Protein AF-A0A917VCT4-F1 (afdb_monomer)

Secondary structure (DSSP, 8-state):
------EEEE-TTT--EEEEEETTEEHHHHHHHHHHT-GGGSPP---------TTS----HHHHHHHHHHHHHHHHHTT--HHHHHHHTT--HHHHHHHHHHHHHTTPPPGGG-----HHHHHHHHHHHHHHHHH-TT--EEHHHHHHHH-TT-HHHHHHHHHHHHHTTSEEEEEEEEPTTSTT-EEEEEEE-TTHHHHHHHHHHHH--

Nearest PDB structures (foldseek):
  7z1l-assembly1_O  TM=7.982E-01  e=2.620E-01  Saccharomyces cerevisiae W303
  3u1d-assembly1_B  TM=4.917E-01  e=1.221E-01  Halomicrobium mukohataei DSM 12286
  8yn0-assembly2_D  TM=5.022E-01  e=3.315E-01  Arabidopsis thaliana
  6wge-assembly1_C  TM=4.113E-01  e=8.579E-02  Homo sapiens
  3iuo-assembly1_B  TM=4.632E-01  e=7.116E-01  Porphyromonas gingivalis

Radius of gyration: 26.0 Å; Cα contacts (8 Å, |Δi|>4): 207; chains: 1; bounding box: 56×52×56 Å

Sequence (209 aa):
MASQKRQIGICASCNVEGELVGRNLHQNCYLRHYRRGTLDQFPKVRQPARQQSSDRPLVSRQETTSLRREEFARLRKGGVAVEEAGTRIGVSSTTAWRYEAALIETGWCPPARRVCNSPEEIDRIRVALLAHLDRYPALSFSVWDLTRVIDPLHGRTVKNLLGRLASAGLVEVVDGRRDPQSPGVRARRYRSVAGARQDHAQSELAVAS

Organism: NCBI:txid321316

Structure (mmCIF, N/CA/C/O backbone):
data_AF-A0A917VCT4-F1
#
_entry.id   AF-A0A917VCT4-F1
#
loop_
_atom_site.group_PDB
_atom_site.id
_atom_site.type_symbol
_ato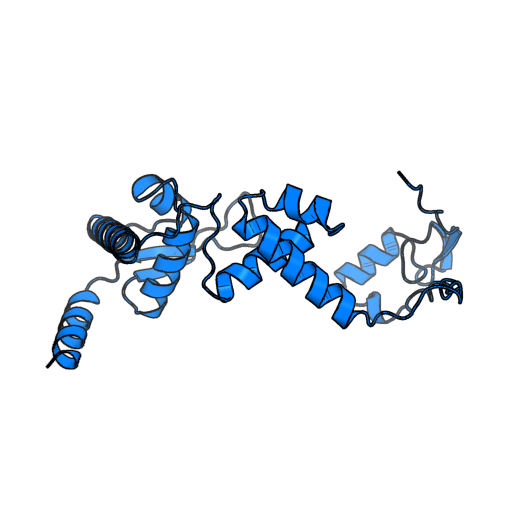m_site.label_atom_id
_atom_site.label_alt_id
_atom_site.label_comp_id
_atom_site.label_asym_id
_atom_site.label_entity_id
_atom_site.label_seq_id
_atom_site.pdbx_PDB_ins_code
_atom_site.Cartn_x
_atom_site.Cartn_y
_atom_site.Cartn_z
_atom_site.occupancy
_atom_site.B_iso_or_equiv
_atom_site.auth_seq_id
_atom_site.auth_comp_id
_atom_site.auth_asym_id
_atom_site.auth_atom_id
_atom_site.pdbx_PDB_model_num
ATOM 1 N N . MET A 1 1 ? 11.418 -8.996 -27.559 1.00 37.09 1 MET A N 1
ATOM 2 C CA . MET A 1 1 ? 11.922 -9.581 -26.297 1.00 37.09 1 MET A CA 1
ATOM 3 C C . MET A 1 1 ? 13.401 -9.887 -26.472 1.00 37.09 1 MET A C 1
ATOM 5 O O . MET A 1 1 ? 13.733 -10.691 -27.329 1.00 37.09 1 MET A O 1
ATOM 9 N N . ALA A 1 2 ? 14.295 -9.194 -25.761 1.00 37.56 2 ALA A N 1
ATOM 10 C CA . ALA A 1 2 ? 15.730 -9.453 -25.872 1.00 37.56 2 ALA A CA 1
ATOM 11 C C . ALA A 1 2 ? 16.054 -10.794 -25.195 1.00 37.56 2 ALA A C 1
ATOM 13 O O . ALA A 1 2 ? 15.932 -10.913 -23.977 1.00 37.56 2 ALA A O 1
ATOM 14 N N . SER A 1 3 ? 16.424 -11.799 -25.991 1.00 40.28 3 SER A N 1
ATOM 15 C CA . SER A 1 3 ? 16.908 -13.088 -25.497 1.00 40.28 3 SER A CA 1
ATOM 16 C C . SER A 1 3 ? 18.206 -12.842 -24.722 1.00 40.28 3 SER A C 1
ATOM 18 O O . SER A 1 3 ? 19.226 -12.478 -25.312 1.00 40.28 3 SER A O 1
ATOM 20 N N . GLN A 1 4 ? 18.160 -12.924 -23.387 1.00 57.06 4 GLN A N 1
ATOM 21 C CA . GLN A 1 4 ? 19.363 -12.843 -22.559 1.00 57.06 4 GLN A CA 1
ATOM 22 C C . GLN A 1 4 ? 20.283 -13.992 -22.978 1.00 57.06 4 GLN A C 1
ATOM 24 O O . GLN A 1 4 ? 19.912 -15.156 -22.845 1.00 57.06 4 GLN A O 1
ATOM 29 N N . LYS A 1 5 ? 21.461 -13.665 -23.528 1.00 62.16 5 LYS A N 1
ATOM 30 C CA . LYS A 1 5 ? 22.489 -14.658 -23.858 1.00 62.16 5 LYS A CA 1
ATOM 31 C C . LYS A 1 5 ? 22.774 -15.486 -22.605 1.00 62.16 5 LYS A C 1
ATOM 33 O O . LYS A 1 5 ? 23.279 -14.958 -21.616 1.00 62.16 5 LYS A O 1
ATOM 38 N N . ARG A 1 6 ? 22.415 -16.766 -22.662 1.00 73.88 6 ARG A N 1
ATOM 39 C CA . ARG A 1 6 ? 22.674 -17.750 -21.613 1.00 73.88 6 ARG A CA 1
ATOM 40 C C . ARG A 1 6 ? 24.181 -17.989 -21.557 1.00 73.88 6 ARG A C 1
ATOM 42 O O . ARG A 1 6 ? 24.785 -18.318 -22.576 1.00 73.88 6 ARG A O 1
ATOM 49 N N . GLN A 1 7 ? 24.798 -17.753 -20.403 1.00 80.50 7 GLN A N 1
ATOM 50 C CA . GLN A 1 7 ? 26.236 -17.944 -20.222 1.00 80.50 7 GLN A CA 1
ATOM 51 C C . GLN A 1 7 ? 26.492 -19.405 -19.837 1.00 80.50 7 GLN A C 1
ATOM 53 O O . GLN A 1 7 ? 26.064 -19.839 -18.769 1.00 80.50 7 GLN A O 1
ATOM 58 N N . ILE A 1 8 ? 27.172 -20.160 -20.702 1.00 89.44 8 ILE A N 1
ATOM 59 C CA . ILE A 1 8 ? 27.644 -21.514 -20.383 1.00 89.44 8 ILE A CA 1
ATOM 60 C C . ILE A 1 8 ? 28.965 -21.387 -19.622 1.00 89.44 8 ILE A C 1
ATOM 62 O O . ILE A 1 8 ? 29.841 -20.615 -20.015 1.00 89.44 8 ILE A O 1
ATOM 66 N N . GLY A 1 9 ? 29.094 -22.107 -18.512 1.00 89.62 9 GLY A N 1
ATOM 67 C CA . GLY A 1 9 ? 30.330 -22.172 -17.745 1.00 89.62 9 GLY A CA 1
ATOM 68 C C . GLY A 1 9 ? 30.260 -23.166 -16.591 1.00 89.62 9 GLY A C 1
ATOM 69 O O . GLY A 1 9 ? 29.264 -23.865 -16.394 1.00 89.62 9 GLY A O 1
ATOM 70 N N . ILE A 1 10 ? 31.342 -23.226 -15.821 1.00 93.75 10 ILE A N 1
ATOM 71 C CA . ILE A 1 10 ? 31.480 -24.154 -14.699 1.00 93.75 10 ILE A CA 1
ATOM 72 C C . ILE A 1 10 ? 30.813 -23.558 -13.456 1.00 93.75 10 ILE A C 1
ATOM 74 O O . ILE A 1 10 ? 31.080 -22.419 -13.067 1.00 93.75 10 ILE A O 1
ATOM 78 N N . CYS A 1 11 ? 29.929 -24.331 -12.828 1.00 94.38 11 CYS A N 1
ATOM 79 C CA . CYS A 1 11 ? 29.255 -23.932 -11.600 1.00 94.38 11 CYS A CA 1
ATOM 80 C C . CYS A 1 11 ? 30.237 -23.893 -10.420 1.00 94.38 11 CYS A C 1
ATOM 82 O O . CYS A 1 11 ? 30.817 -24.913 -10.062 1.00 94.38 11 CYS A O 1
ATOM 84 N N . ALA A 1 12 ? 30.337 -22.757 -9.733 1.00 94.06 12 ALA A N 1
ATOM 85 C CA . ALA A 1 12 ? 31.236 -22.563 -8.593 1.00 94.06 12 ALA A CA 1
ATOM 86 C C . ALA A 1 12 ? 30.904 -23.426 -7.354 1.00 94.06 12 ALA A C 1
ATOM 88 O O . ALA A 1 12 ? 31.699 -23.487 -6.425 1.00 94.06 12 ALA A O 1
ATOM 89 N N . SER A 1 13 ? 29.727 -24.063 -7.313 1.00 95.56 13 SER A N 1
ATOM 90 C CA . SER A 1 13 ? 29.303 -24.935 -6.205 1.00 95.56 13 SER A CA 1
ATOM 91 C C . SER A 1 13 ? 29.546 -26.418 -6.499 1.00 95.56 13 SER A C 1
ATOM 93 O O . SER A 1 13 ? 30.122 -27.117 -5.674 1.00 95.56 13 SER A O 1
ATOM 95 N N . CYS A 1 14 ? 29.112 -26.909 -7.666 1.00 95.62 14 CYS A N 1
ATOM 96 C CA . CYS A 1 14 ? 29.186 -28.335 -8.010 1.00 95.62 14 CYS A CA 1
ATOM 97 C C . CYS A 1 14 ? 30.273 -28.687 -9.033 1.00 95.62 14 CYS A C 1
ATOM 99 O O . CYS A 1 14 ? 30.446 -29.862 -9.334 1.00 95.62 14 CYS A O 1
ATOM 101 N N . ASN A 1 15 ? 30.981 -27.693 -9.573 1.00 95.50 15 ASN A N 1
ATOM 102 C CA . ASN A 1 15 ? 32.042 -27.843 -10.570 1.00 95.50 15 ASN A CA 1
ATOM 103 C C . ASN A 1 15 ? 31.622 -28.550 -11.877 1.00 95.50 15 ASN A C 1
ATOM 105 O O . ASN A 1 15 ? 32.463 -29.070 -12.603 1.00 95.50 15 ASN A O 1
ATOM 109 N N . VAL A 1 16 ? 30.322 -28.559 -12.186 1.00 95.75 16 VAL A N 1
ATOM 110 C CA . VAL A 1 16 ? 29.761 -29.107 -13.433 1.00 95.75 16 VAL A CA 1
ATOM 111 C C . VAL A 1 16 ? 29.601 -27.985 -14.462 1.00 95.75 16 VAL A C 1
ATOM 113 O O . VAL A 1 16 ? 29.246 -26.859 -14.101 1.00 95.75 16 VAL A O 1
ATOM 116 N N . GLU A 1 17 ? 29.843 -28.280 -15.738 1.00 95.00 17 GLU A N 1
ATOM 117 C CA . GLU A 1 17 ? 29.606 -27.361 -16.858 1.00 95.00 17 GLU A CA 1
ATOM 118 C C . GLU A 1 17 ? 28.106 -27.248 -17.191 1.00 95.00 17 GLU A C 1
ATOM 120 O O . GLU A 1 17 ? 27.371 -28.233 -17.160 1.00 95.00 17 GLU A O 1
ATOM 125 N N . GLY A 1 18 ? 27.621 -26.038 -17.483 1.00 92.19 18 GLY A N 1
ATOM 126 C CA . GLY A 1 18 ? 26.226 -25.814 -17.875 1.00 92.19 18 GLY A CA 1
ATOM 127 C C . GLY A 1 18 ? 25.794 -24.349 -17.814 1.00 92.19 18 GLY A C 1
ATOM 128 O O . GLY A 1 18 ? 26.619 -23.443 -17.720 1.00 92.19 18 GLY A O 1
ATOM 129 N N . GLU A 1 19 ? 24.485 -24.106 -17.860 1.00 92.44 19 GLU A N 1
ATOM 130 C CA . GLU A 1 19 ? 23.911 -22.758 -17.927 1.00 92.44 19 GLU A CA 1
ATOM 131 C C . GLU A 1 19 ? 23.914 -22.027 -16.573 1.00 92.44 19 GLU A C 1
ATOM 133 O O . GLU A 1 19 ? 23.259 -22.439 -15.609 1.00 92.44 19 GLU A O 1
ATOM 138 N N . LEU A 1 20 ? 24.624 -20.898 -16.509 1.00 89.31 20 LEU A N 1
ATOM 139 C CA . LEU A 1 20 ? 24.771 -20.073 -15.311 1.00 89.31 20 LEU A CA 1
ATOM 140 C C . LEU A 1 20 ? 23.714 -18.960 -15.272 1.00 89.31 20 LEU A C 1
ATOM 142 O O . LEU A 1 20 ? 23.532 -18.223 -16.239 1.00 89.31 20 LEU A O 1
ATOM 146 N N . VAL A 1 21 ? 23.059 -18.790 -14.118 1.00 86.88 21 VAL A N 1
ATOM 147 C CA . VAL A 1 21 ? 22.006 -17.768 -13.916 1.00 86.88 21 VAL A CA 1
ATOM 148 C C . VAL A 1 21 ? 22.462 -16.589 -13.050 1.00 86.88 21 VAL A C 1
ATOM 150 O O . VAL A 1 21 ? 21.936 -15.484 -13.164 1.00 86.88 21 VAL A O 1
ATOM 153 N N . GLY A 1 22 ? 23.452 -16.793 -12.177 1.00 85.81 22 GLY A N 1
ATOM 154 C CA . GLY A 1 22 ? 23.981 -15.743 -11.307 1.00 85.81 22 GLY A CA 1
ATOM 155 C C . GLY A 1 22 ? 25.048 -16.254 -10.343 1.00 85.81 22 GLY A C 1
ATOM 156 O O . GLY A 1 22 ? 25.011 -17.408 -9.930 1.00 85.81 22 GLY A O 1
ATOM 157 N N . ARG A 1 23 ? 26.007 -15.386 -9.987 1.00 89.31 23 ARG A N 1
ATOM 158 C CA . ARG A 1 23 ? 27.173 -15.708 -9.128 1.00 89.31 23 ARG A CA 1
ATOM 159 C C . ARG A 1 23 ? 27.952 -16.961 -9.576 1.00 89.31 23 ARG A C 1
ATOM 161 O O . ARG A 1 23 ? 28.467 -17.693 -8.742 1.00 89.31 23 ARG A O 1
ATOM 168 N N . ASN A 1 24 ? 28.006 -17.214 -10.888 1.00 91.44 24 ASN A N 1
ATOM 169 C CA . ASN A 1 24 ? 28.575 -18.429 -11.485 1.00 91.44 24 ASN A CA 1
ATOM 170 C C . ASN A 1 24 ? 27.965 -19.735 -10.942 1.00 91.44 24 ASN A C 1
ATOM 172 O O . ASN A 1 24 ? 28.668 -20.723 -10.761 1.00 91.44 24 ASN A O 1
ATOM 176 N N . LEU A 1 25 ? 26.656 -19.757 -10.685 1.00 93.31 25 LEU A N 1
ATOM 177 C CA . LEU A 1 25 ? 25.925 -20.957 -10.281 1.00 93.31 25 LEU A CA 1
ATOM 178 C C . LEU A 1 25 ? 24.881 -21.342 -11.331 1.00 93.31 25 LEU A C 1
ATOM 180 O O . LEU A 1 25 ? 24.206 -20.475 -11.897 1.00 93.31 25 LEU A O 1
ATOM 184 N N . HIS A 1 26 ? 24.688 -22.649 -11.523 1.00 95.12 26 HIS A N 1
ATOM 185 C CA . HIS A 1 26 ? 23.495 -23.166 -12.198 1.00 95.12 26 HIS A CA 1
ATOM 186 C C . HIS A 1 26 ? 22.249 -22.916 -11.352 1.00 95.12 26 HIS A C 1
ATOM 188 O O . HIS A 1 26 ? 22.329 -22.809 -10.124 1.00 95.12 26 HIS A O 1
ATOM 194 N N . GLN A 1 27 ? 21.084 -22.901 -11.998 1.00 92.44 27 GLN A N 1
ATOM 195 C CA . GLN A 1 27 ? 19.799 -22.609 -11.357 1.00 92.44 27 GLN A CA 1
ATOM 196 C C . GLN A 1 27 ? 19.551 -23.439 -10.086 1.00 92.44 27 GLN A C 1
ATOM 198 O O . GLN A 1 27 ? 19.172 -22.888 -9.051 1.00 92.44 27 GLN A O 1
ATOM 203 N N . ASN A 1 28 ? 19.841 -24.743 -10.122 1.00 95.31 28 ASN A N 1
ATOM 204 C CA . ASN A 1 28 ? 19.642 -25.636 -8.977 1.00 95.31 28 ASN A CA 1
ATOM 205 C C . ASN A 1 28 ? 20.556 -25.294 -7.788 1.00 95.31 28 ASN A C 1
ATOM 207 O O . ASN A 1 28 ? 20.100 -25.259 -6.642 1.00 95.31 28 ASN A O 1
ATOM 211 N N . CYS A 1 29 ? 21.833 -24.999 -8.047 1.00 95.50 29 CYS A N 1
ATOM 212 C CA . CYS A 1 29 ? 22.786 -24.616 -7.002 1.00 95.50 29 CYS A CA 1
ATOM 213 C C . CYS A 1 29 ? 22.454 -23.231 -6.438 1.00 95.50 29 CYS A C 1
ATOM 215 O O . CYS A 1 29 ? 22.452 -23.039 -5.222 1.00 95.50 29 CYS A O 1
ATOM 217 N N . TYR A 1 30 ? 22.084 -22.292 -7.312 1.00 94.50 30 TYR A N 1
ATOM 218 C CA . TYR A 1 30 ? 21.648 -20.957 -6.921 1.00 94.50 30 TYR A CA 1
ATOM 219 C C . TYR A 1 30 ? 20.454 -21.016 -5.960 1.00 94.50 30 TYR A C 1
ATOM 221 O O . TYR A 1 30 ? 20.510 -20.443 -4.874 1.00 94.50 30 TYR A O 1
ATOM 229 N N . LEU A 1 31 ? 19.396 -21.758 -6.309 1.00 94.44 31 LEU A N 1
ATOM 230 C CA . LEU A 1 31 ? 18.200 -21.883 -5.469 1.00 94.44 31 LEU A CA 1
ATOM 231 C C . LEU A 1 31 ? 18.489 -22.576 -4.132 1.00 94.44 31 LEU A C 1
ATOM 233 O O . LEU A 1 31 ? 17.936 -22.176 -3.107 1.00 94.44 31 LEU A O 1
ATOM 237 N N . ARG A 1 32 ? 19.370 -23.584 -4.115 1.00 95.94 32 ARG A N 1
ATOM 238 C CA . ARG A 1 32 ? 19.791 -24.258 -2.878 1.00 95.94 32 ARG A CA 1
ATOM 239 C C . ARG A 1 32 ? 20.458 -23.279 -1.910 1.00 95.94 32 ARG A C 1
ATOM 241 O O . ARG A 1 32 ? 20.068 -23.226 -0.745 1.00 95.94 32 ARG A O 1
ATOM 248 N N . HIS A 1 33 ? 21.425 -22.497 -2.385 1.00 95.31 33 HIS A N 1
ATOM 249 C CA . HIS A 1 33 ? 22.133 -21.519 -1.555 1.00 95.31 33 HIS A CA 1
ATOM 250 C C . HIS A 1 33 ? 21.270 -20.299 -1.212 1.00 95.31 33 HIS A C 1
ATOM 252 O O . HIS A 1 33 ? 21.397 -19.769 -0.113 1.00 95.31 33 HIS A O 1
ATOM 258 N N . TYR A 1 34 ? 20.334 -19.903 -2.083 1.00 92.69 34 TYR A N 1
ATOM 259 C CA . TYR A 1 34 ? 19.335 -18.872 -1.779 1.00 92.69 34 TYR A CA 1
ATOM 260 C C . TYR A 1 34 ? 18.474 -19.272 -0.576 1.00 92.69 34 TYR A C 1
ATOM 262 O O . TYR A 1 34 ? 18.371 -18.518 0.385 1.00 92.69 34 TYR A O 1
ATOM 270 N N . ARG A 1 35 ? 17.917 -20.493 -0.589 1.00 94.38 35 ARG A N 1
ATOM 271 C CA . ARG A 1 35 ? 17.086 -21.015 0.512 1.00 94.38 35 ARG A CA 1
ATOM 272 C C . ARG A 1 35 ? 17.858 -21.166 1.824 1.00 94.38 35 ARG A C 1
ATOM 274 O O . ARG A 1 35 ? 17.263 -21.034 2.884 1.00 94.38 35 ARG A O 1
ATOM 281 N N . ARG A 1 36 ? 19.162 -21.452 1.750 1.00 93.44 36 ARG A N 1
ATOM 282 C CA . ARG A 1 36 ? 20.052 -21.570 2.918 1.00 93.44 36 ARG A CA 1
ATOM 283 C C . ARG A 1 36 ? 20.640 -20.234 3.381 1.00 93.44 36 ARG A C 1
ATOM 285 O O . ARG A 1 36 ? 21.314 -20.212 4.400 1.00 93.44 36 ARG A O 1
ATOM 292 N N . GLY A 1 37 ? 20.421 -19.145 2.642 1.00 92.25 37 GLY A N 1
ATOM 293 C CA . GLY A 1 37 ? 20.981 -17.833 2.966 1.00 92.25 37 GLY A CA 1
ATOM 294 C C . GLY A 1 37 ? 22.496 -17.711 2.766 1.00 92.25 37 GLY A C 1
ATOM 295 O O . GLY A 1 37 ? 23.082 -16.780 3.294 1.00 92.25 37 GLY A O 1
ATOM 296 N N . THR A 1 38 ? 23.134 -18.601 1.997 1.00 95.75 38 THR A N 1
ATOM 297 C CA . THR A 1 38 ? 24.605 -18.654 1.831 1.00 95.75 38 THR A CA 1
ATOM 298 C C . THR A 1 38 ? 25.067 -18.211 0.433 1.00 95.75 38 THR A C 1
ATOM 300 O O . THR A 1 38 ? 26.043 -18.730 -0.109 1.00 95.75 38 THR A O 1
ATOM 303 N N . LEU A 1 39 ? 24.307 -17.343 -0.245 1.00 92.75 39 LEU A N 1
ATOM 304 C CA . LEU A 1 39 ? 24.665 -16.861 -1.593 1.00 92.75 39 LEU A CA 1
ATOM 305 C C . LEU A 1 39 ? 25.825 -15.861 -1.589 1.00 92.75 39 LEU A C 1
ATOM 307 O O . LEU A 1 39 ? 26.431 -15.607 -2.628 1.00 92.75 39 LEU A O 1
ATOM 311 N N . ASP A 1 40 ? 26.078 -15.239 -0.449 1.00 91.06 40 ASP A N 1
ATOM 312 C CA . ASP A 1 40 ? 27.162 -14.300 -0.194 1.00 91.06 40 ASP A CA 1
ATOM 313 C C . ASP A 1 40 ? 28.554 -14.928 -0.344 1.00 91.06 40 ASP A C 1
ATOM 315 O O . ASP A 1 40 ? 29.458 -14.236 -0.805 1.00 91.06 40 ASP A O 1
ATOM 319 N N . GLN A 1 41 ? 28.684 -16.234 -0.090 1.00 92.88 41 GLN A N 1
ATOM 320 C CA . GLN A 1 41 ? 29.916 -17.015 -0.276 1.00 92.88 41 GLN A CA 1
ATOM 321 C C . GLN A 1 41 ? 30.406 -17.066 -1.733 1.00 92.88 41 GLN A C 1
ATOM 323 O O . GLN A 1 41 ? 31.578 -17.333 -1.985 1.00 92.88 41 GLN A O 1
ATOM 328 N N . PHE A 1 42 ? 29.528 -16.796 -2.704 1.00 91.62 42 PHE A N 1
ATOM 329 C CA . PHE A 1 42 ? 29.874 -16.808 -4.125 1.00 91.62 42 PHE A CA 1
ATOM 330 C C . PHE A 1 42 ? 30.026 -15.376 -4.643 1.00 91.62 42 PHE A C 1
ATOM 332 O O . PHE A 1 42 ? 29.102 -14.571 -4.475 1.00 91.62 42 PHE A O 1
ATOM 339 N N . PRO A 1 43 ? 31.134 -15.012 -5.309 1.00 83.19 43 PRO A N 1
ATOM 340 C CA . PRO A 1 43 ? 31.336 -13.652 -5.792 1.00 83.19 43 PRO A CA 1
ATOM 341 C C . PRO A 1 43 ? 30.259 -13.259 -6.811 1.00 83.19 43 PRO A C 1
ATOM 343 O O . PRO A 1 43 ? 29.796 -14.060 -7.626 1.00 83.19 43 PRO A O 1
ATOM 346 N N . LYS A 1 44 ? 29.840 -11.989 -6.782 1.00 82.75 44 LYS A N 1
ATOM 347 C CA . LYS A 1 44 ? 28.955 -11.453 -7.824 1.00 82.75 44 LYS A CA 1
ATOM 348 C C . LYS A 1 44 ? 29.707 -11.484 -9.152 1.00 82.75 44 LYS A C 1
ATOM 350 O O . LYS A 1 44 ? 30.840 -11.011 -9.218 1.00 82.75 44 LYS A O 1
ATOM 355 N N . VAL A 1 45 ? 29.064 -12.002 -10.202 1.00 75.25 45 VAL A N 1
ATOM 356 C CA . VAL A 1 45 ? 29.600 -11.909 -11.566 1.00 75.25 45 VAL A CA 1
ATOM 357 C C . VAL A 1 45 ? 29.817 -10.429 -11.842 1.00 75.25 45 VAL A C 1
ATOM 359 O O . VAL A 1 45 ? 28.857 -9.653 -11.833 1.00 75.25 45 VAL A O 1
ATOM 362 N N . ARG A 1 46 ? 31.080 -10.026 -12.015 1.00 61.53 46 ARG A N 1
ATOM 363 C CA . ARG A 1 46 ? 31.400 -8.692 -12.510 1.00 61.53 46 ARG A CA 1
ATOM 364 C C . ARG A 1 46 ? 30.783 -8.624 -13.895 1.00 61.53 46 ARG A C 1
ATOM 366 O O . ARG A 1 46 ? 31.297 -9.231 -14.829 1.00 61.53 46 ARG A O 1
ATOM 373 N N . GLN A 1 47 ? 29.643 -7.947 -14.013 1.00 57.12 47 GLN A N 1
ATOM 374 C CA . GLN A 1 47 ? 29.170 -7.565 -15.332 1.00 57.12 47 GLN A CA 1
ATOM 375 C C . GLN A 1 47 ? 30.320 -6.777 -15.961 1.00 57.12 47 GLN A C 1
ATOM 377 O O . GLN A 1 47 ? 30.865 -5.906 -15.269 1.00 57.12 47 GLN A O 1
ATOM 382 N N . PRO A 1 48 ? 30.742 -7.098 -17.199 1.00 51.56 48 PRO A N 1
ATOM 383 C CA . PRO A 1 48 ? 31.720 -6.268 -17.880 1.00 51.56 48 PRO A CA 1
ATOM 384 C C . PRO A 1 48 ? 31.205 -4.841 -17.769 1.00 51.56 48 PRO A C 1
ATOM 386 O O . PRO A 1 48 ? 30.017 -4.600 -18.019 1.00 51.56 48 PRO A O 1
ATOM 389 N N . ALA A 1 49 ? 32.059 -3.943 -17.267 1.00 47.84 49 ALA A N 1
ATOM 390 C CA . ALA A 1 49 ? 31.738 -2.533 -17.174 1.00 47.84 49 ALA A CA 1
ATOM 391 C C . ALA A 1 49 ? 31.168 -2.160 -18.536 1.00 47.84 49 ALA A C 1
ATOM 393 O O . ALA A 1 49 ? 31.873 -2.274 -19.538 1.00 47.84 49 ALA A O 1
ATOM 394 N N . ARG A 1 50 ? 29.858 -1.868 -18.592 1.00 49.47 50 ARG A N 1
ATOM 395 C CA . ARG A 1 50 ? 29.220 -1.400 -19.820 1.00 49.47 50 ARG A CA 1
ATOM 396 C C . ARG A 1 50 ? 30.145 -0.313 -20.324 1.00 49.47 50 ARG A C 1
ATOM 398 O O . ARG A 1 50 ? 30.318 0.653 -19.585 1.00 49.47 50 ARG A O 1
ATOM 405 N N . GLN A 1 51 ? 30.767 -0.521 -21.486 1.00 48.12 51 GLN A N 1
ATOM 406 C CA . GLN A 1 51 ? 31.536 0.504 -22.172 1.00 48.12 51 GLN A CA 1
ATOM 407 C C . GLN A 1 51 ? 30.642 1.739 -22.180 1.00 48.12 51 GLN A C 1
ATOM 409 O O . GLN A 1 51 ? 29.608 1.778 -22.849 1.00 48.12 51 GLN A O 1
ATOM 414 N N . GLN A 1 52 ? 30.953 2.666 -21.279 1.00 44.94 52 GLN A N 1
ATOM 415 C CA . GLN A 1 52 ? 30.280 3.938 -21.188 1.00 44.94 52 GLN A CA 1
ATOM 416 C C . GLN A 1 52 ? 30.770 4.661 -22.427 1.00 44.94 52 GLN A C 1
ATOM 418 O O . GLN A 1 52 ? 31.917 5.089 -22.479 1.00 44.94 52 GLN A O 1
ATOM 423 N N . SER A 1 53 ? 29.930 4.687 -23.458 1.00 44.25 53 SER A N 1
ATOM 424 C CA . SER A 1 53 ? 30.088 5.594 -24.585 1.00 44.25 53 SER A CA 1
ATOM 425 C C . SER A 1 53 ? 30.331 6.988 -24.004 1.00 44.25 53 SER A C 1
ATOM 427 O O . SER A 1 53 ? 29.440 7.540 -23.350 1.00 44.25 53 SER A O 1
ATOM 429 N N . SER A 1 54 ? 31.541 7.502 -24.187 1.00 47.22 54 SER A N 1
ATOM 430 C CA . SER A 1 54 ? 32.084 8.722 -23.584 1.00 47.22 54 SER A CA 1
ATOM 431 C C . SER A 1 54 ? 31.416 10.021 -24.052 1.00 47.22 54 SER A C 1
ATOM 433 O O . SER A 1 54 ? 31.795 11.084 -23.584 1.00 47.22 54 SER A O 1
ATOM 435 N N . ASP A 1 55 ? 30.380 9.942 -24.891 1.00 48.97 55 ASP A N 1
ATOM 436 C CA . ASP A 1 55 ? 29.712 11.108 -25.487 1.00 48.97 55 ASP A CA 1
ATOM 437 C C . ASP A 1 55 ? 28.326 11.417 -24.902 1.00 48.97 55 ASP A C 1
ATOM 439 O O . ASP A 1 55 ? 27.578 12.226 -25.452 1.00 48.97 55 ASP A O 1
ATOM 443 N N . ARG A 1 56 ? 27.927 10.785 -23.789 1.00 48.16 56 ARG A N 1
ATOM 444 C CA . ARG A 1 56 ? 26.682 11.175 -23.109 1.00 48.16 56 ARG A CA 1
ATOM 445 C C . ARG A 1 56 ? 26.968 12.248 -22.060 1.00 48.16 56 ARG A C 1
ATOM 447 O O . ARG A 1 56 ? 27.712 11.951 -21.126 1.00 48.16 56 ARG A O 1
ATOM 454 N N . PRO A 1 57 ? 26.354 13.445 -22.153 1.00 50.50 57 PRO A N 1
ATOM 455 C CA . PRO A 1 57 ? 26.515 14.467 -21.129 1.00 50.50 57 PRO A CA 1
ATOM 456 C C . PRO A 1 57 ? 26.131 13.875 -19.771 1.00 50.50 57 PRO A C 1
ATOM 458 O O . PRO A 1 57 ? 25.047 13.300 -19.618 1.00 50.50 57 PRO A O 1
ATOM 461 N N . LEU A 1 58 ? 27.047 13.979 -18.802 1.00 48.75 58 LEU A N 1
ATOM 462 C CA . LEU A 1 58 ? 26.821 13.625 -17.403 1.00 48.75 58 LEU A CA 1
ATOM 463 C C . LEU A 1 58 ? 25.835 14.627 -16.789 1.00 48.75 58 LEU A C 1
ATOM 465 O O . LEU A 1 58 ? 26.198 15.443 -15.951 1.00 48.75 58 LEU A O 1
ATOM 469 N N . VAL A 1 59 ? 24.568 14.565 -17.191 1.00 54.38 59 VAL A N 1
ATOM 470 C CA . VAL A 1 59 ? 23.504 15.119 -16.357 1.00 54.38 59 VAL A CA 1
ATOM 471 C C . VAL A 1 59 ? 23.469 14.249 -15.110 1.00 54.38 59 VAL A C 1
ATOM 473 O O . VAL A 1 59 ? 23.382 13.016 -15.205 1.00 54.38 59 VAL A O 1
ATOM 476 N N . SER A 1 60 ? 23.591 14.872 -13.941 1.00 56.81 60 SER A N 1
ATOM 477 C CA . SER A 1 60 ? 23.615 14.150 -12.679 1.00 56.81 60 SER A CA 1
ATOM 478 C C . SER A 1 60 ? 22.386 13.240 -12.593 1.00 56.81 60 SER A C 1
ATOM 480 O O . SER A 1 60 ? 21.252 13.611 -12.916 1.00 56.81 60 SER A O 1
ATOM 482 N N . ARG A 1 61 ? 22.593 11.995 -12.153 1.00 58.00 61 ARG A N 1
ATOM 483 C CA . ARG A 1 61 ? 21.500 11.033 -11.933 1.00 58.00 61 ARG A CA 1
ATOM 484 C C . ARG A 1 61 ? 20.419 11.596 -10.999 1.00 58.00 61 ARG A C 1
ATOM 486 O O . ARG A 1 61 ? 19.271 11.162 -11.067 1.00 58.00 61 ARG A O 1
ATOM 493 N N . GLN A 1 62 ? 20.781 12.537 -10.125 1.00 61.41 62 GLN A N 1
ATOM 494 C CA . GLN A 1 62 ? 19.847 13.223 -9.235 1.00 61.41 62 GLN A CA 1
ATOM 495 C C . GLN A 1 62 ? 19.026 14.282 -9.978 1.00 61.41 62 GLN A C 1
ATOM 497 O O . GLN A 1 62 ? 17.808 14.283 -9.824 1.00 61.41 62 GLN A O 1
ATOM 502 N N . GLU A 1 63 ? 19.642 15.080 -10.853 1.00 61.19 63 GLU A N 1
ATOM 503 C CA . GLU A 1 63 ? 18.958 16.106 -11.665 1.00 61.19 63 GLU A CA 1
ATOM 504 C C . GLU A 1 63 ? 17.948 15.490 -12.638 1.00 61.19 63 GLU A C 1
ATOM 506 O O . GLU A 1 63 ? 16.809 15.932 -12.760 1.00 61.19 63 GLU A O 1
ATOM 511 N N . THR A 1 64 ? 18.311 14.378 -13.281 1.00 71.62 64 THR A N 1
ATOM 512 C CA . THR A 1 64 ? 17.363 13.633 -14.128 1.00 71.62 64 THR A CA 1
ATOM 513 C C . THR A 1 64 ? 16.206 13.028 -13.332 1.00 71.62 64 THR A C 1
ATOM 515 O O . THR A 1 64 ? 15.130 12.795 -13.885 1.00 71.62 64 THR A O 1
ATOM 518 N N . THR A 1 65 ? 16.394 12.762 -12.037 1.00 76.31 65 THR A N 1
ATOM 519 C CA . THR A 1 65 ? 15.346 12.207 -11.172 1.00 76.31 65 THR A CA 1
ATOM 520 C C . THR A 1 65 ? 14.411 13.296 -10.646 1.00 76.31 65 THR A C 1
ATOM 522 O O . THR A 1 65 ? 13.202 13.062 -10.615 1.00 76.31 65 THR A O 1
ATOM 525 N N . SER A 1 66 ? 14.926 14.474 -10.275 1.00 82.25 66 SER A N 1
ATOM 526 C CA . SER A 1 66 ? 14.106 15.617 -9.845 1.00 82.25 66 SER A CA 1
ATOM 527 C C . SER A 1 66 ? 13.228 16.130 -10.983 1.00 82.25 66 SER A C 1
ATOM 529 O O . SER A 1 66 ? 12.009 16.162 -10.826 1.00 82.25 66 SER A O 1
ATOM 531 N N . LEU A 1 67 ? 13.805 16.361 -12.167 1.00 86.38 67 LEU A N 1
ATOM 532 C CA . LEU A 1 67 ? 13.062 16.812 -13.350 1.00 86.38 67 LEU A CA 1
ATOM 533 C C . LEU A 1 67 ? 11.933 15.844 -13.728 1.00 86.38 67 LEU A C 1
ATOM 535 O O . LEU A 1 67 ? 10.817 16.253 -14.033 1.00 86.38 67 LEU A O 1
ATOM 539 N N . ARG A 1 68 ? 12.187 14.531 -13.644 1.00 89.25 68 ARG A N 1
ATOM 540 C CA . ARG A 1 68 ? 11.156 13.512 -13.899 1.00 89.25 68 ARG A CA 1
ATOM 541 C C . ARG A 1 68 ? 10.038 13.518 -12.861 1.00 89.25 68 ARG A C 1
ATOM 543 O O . ARG A 1 68 ? 8.907 13.205 -13.215 1.00 89.25 68 ARG A O 1
ATOM 550 N N . ARG A 1 69 ? 10.331 13.824 -11.593 1.00 89.44 69 ARG A N 1
ATOM 551 C CA . ARG A 1 69 ? 9.307 13.930 -10.540 1.00 89.44 69 ARG A CA 1
ATOM 552 C C . ARG A 1 69 ? 8.449 15.176 -10.718 1.00 89.44 69 ARG A C 1
ATOM 554 O O . ARG A 1 69 ? 7.234 15.082 -10.578 1.00 89.44 69 ARG A O 1
ATOM 561 N N . GLU A 1 70 ? 9.063 16.306 -11.048 1.00 92.19 70 GLU A N 1
ATOM 562 C CA . GLU A 1 70 ? 8.358 17.561 -11.326 1.00 92.19 70 GLU A CA 1
ATOM 563 C C . GLU A 1 70 ? 7.443 17.424 -12.544 1.00 92.19 70 GLU A C 1
ATOM 565 O O . GLU A 1 70 ? 6.258 17.755 -12.478 1.00 92.19 70 GLU A O 1
ATOM 570 N N . GLU A 1 71 ? 7.956 16.834 -13.624 1.00 94.62 71 GLU A N 1
ATOM 571 C CA . GLU A 1 71 ? 7.175 16.585 -14.831 1.00 94.62 71 GLU A CA 1
ATOM 572 C C . GLU A 1 71 ? 6.031 15.593 -14.579 1.00 94.62 71 GLU A C 1
ATOM 574 O O . GLU A 1 71 ? 4.897 15.821 -15.008 1.00 94.62 71 GLU A O 1
ATOM 579 N N . PHE A 1 72 ? 6.286 14.529 -13.809 1.00 94.25 72 PHE A N 1
ATOM 580 C CA . PHE A 1 72 ? 5.231 13.621 -13.359 1.00 94.25 72 PHE A CA 1
ATOM 581 C C . PHE A 1 72 ? 4.135 14.375 -12.593 1.00 94.25 72 PHE A C 1
ATOM 583 O O . PHE A 1 72 ? 2.951 14.217 -12.889 1.00 94.25 72 PHE A O 1
ATOM 590 N N . ALA A 1 73 ? 4.517 15.230 -11.640 1.00 92.12 73 ALA A N 1
ATOM 591 C CA . ALA A 1 73 ? 3.584 16.026 -10.849 1.00 92.12 73 ALA A CA 1
ATOM 592 C C . ALA A 1 73 ? 2.738 16.962 -11.721 1.00 92.12 73 ALA A C 1
ATOM 594 O O . ALA A 1 73 ? 1.532 17.084 -11.501 1.00 92.12 73 ALA A O 1
ATOM 595 N N . ARG A 1 74 ? 3.346 17.590 -12.735 1.00 93.50 74 ARG A N 1
ATOM 596 C CA . ARG A 1 74 ? 2.657 18.454 -13.702 1.00 93.50 74 ARG A CA 1
ATOM 597 C C . ARG A 1 74 ? 1.589 17.687 -14.481 1.00 93.50 74 ARG A C 1
ATOM 599 O O . ARG A 1 74 ? 0.437 18.115 -14.510 1.00 93.50 74 ARG A O 1
ATOM 606 N N . LEU A 1 75 ? 1.941 16.526 -15.039 1.00 92.19 75 LEU A N 1
ATOM 607 C CA . LEU A 1 75 ? 1.002 15.657 -15.763 1.00 92.19 75 LEU A CA 1
ATOM 608 C C . LEU A 1 75 ? -0.153 15.201 -14.865 1.00 92.19 75 LEU A C 1
ATOM 610 O O . LEU A 1 75 ? -1.316 15.230 -15.268 1.00 92.19 75 LEU A O 1
ATOM 614 N N . ARG A 1 76 ? 0.158 14.828 -13.620 1.00 91.25 76 ARG A N 1
ATOM 615 C CA . ARG A 1 76 ? -0.842 14.389 -12.645 1.00 91.25 76 ARG A CA 1
ATOM 616 C C . ARG A 1 76 ? -1.801 15.503 -12.234 1.00 91.25 76 ARG A C 1
ATOM 618 O O . ARG A 1 76 ? -3.005 15.257 -12.179 1.00 91.25 76 ARG A O 1
ATOM 625 N N . LYS A 1 77 ? -1.308 16.727 -12.018 1.00 85.88 77 LYS A N 1
ATOM 626 C CA . LYS A 1 77 ? -2.148 17.919 -11.787 1.00 85.88 77 LYS A CA 1
ATOM 627 C C . LYS A 1 77 ? -3.054 18.226 -12.985 1.00 85.88 77 LYS A C 1
ATOM 629 O O . LYS A 1 77 ? -4.180 18.661 -12.783 1.00 85.88 77 LYS A O 1
ATOM 634 N N . GLY A 1 78 ? -2.601 17.928 -14.204 1.00 85.81 78 GLY A N 1
ATOM 635 C CA . GLY A 1 78 ? -3.393 18.021 -15.435 1.00 85.81 78 GLY A CA 1
ATOM 636 C C . GLY A 1 78 ? -4.410 16.891 -15.655 1.00 85.81 78 GLY A C 1
ATOM 637 O O . GLY A 1 78 ? -5.032 16.848 -16.710 1.00 85.81 78 GLY A O 1
ATOM 638 N N . GLY A 1 79 ? -4.579 15.961 -14.707 1.00 85.00 79 GLY A N 1
ATOM 639 C CA . GLY A 1 79 ? -5.581 14.892 -14.804 1.00 85.00 79 GLY A CA 1
ATOM 640 C C . GLY A 1 79 ? -5.116 13.600 -15.483 1.00 85.00 79 GLY A C 1
ATOM 641 O O . GLY A 1 79 ? -5.870 12.631 -15.499 1.00 85.00 79 GLY A O 1
ATOM 642 N N . VAL A 1 80 ? -3.882 13.535 -15.989 1.00 86.62 80 VAL A N 1
ATOM 643 C CA . VAL A 1 80 ? -3.355 12.367 -16.724 1.00 86.62 80 VAL A CA 1
ATOM 644 C C . VAL A 1 80 ? -3.201 11.166 -15.795 1.00 86.62 80 VAL A C 1
ATOM 646 O O . VAL A 1 80 ? -2.630 11.319 -14.720 1.00 86.62 80 VAL A O 1
ATOM 649 N N . ALA A 1 81 ? -3.654 9.971 -16.184 1.00 86.00 81 ALA A N 1
ATOM 650 C CA . ALA A 1 81 ? -3.574 8.761 -15.355 1.00 86.00 81 ALA A CA 1
ATOM 651 C C . ALA A 1 81 ? -2.124 8.368 -14.984 1.00 86.00 81 ALA A C 1
ATOM 653 O O . ALA A 1 81 ? -1.186 8.667 -15.715 1.00 86.00 81 ALA A O 1
ATOM 654 N N . VAL A 1 82 ? -1.931 7.666 -13.857 1.00 88.00 82 VAL A N 1
ATOM 655 C CA . VAL A 1 82 ? -0.595 7.308 -13.315 1.00 88.00 82 VAL A CA 1
ATOM 656 C C . VAL A 1 82 ? 0.261 6.540 -14.324 1.00 88.00 82 VAL A C 1
ATOM 658 O O . VAL A 1 82 ? 1.427 6.877 -14.527 1.00 88.00 82 VAL A O 1
ATOM 661 N N . GLU A 1 83 ? -0.308 5.518 -14.963 1.00 86.12 83 GLU A N 1
ATOM 662 C CA . GLU A 1 83 ? 0.424 4.672 -15.913 1.00 86.12 83 GLU A CA 1
ATOM 663 C C . GLU A 1 83 ? 0.781 5.425 -17.196 1.00 86.12 83 GLU A C 1
ATOM 665 O O . GLU A 1 83 ? 1.896 5.302 -17.708 1.00 86.12 83 GLU A O 1
ATOM 670 N N . GLU A 1 84 ? -0.133 6.268 -17.675 1.00 88.12 84 GLU A N 1
ATOM 671 C CA . GLU A 1 84 ? 0.095 7.118 -18.839 1.00 88.12 84 GLU A CA 1
ATOM 672 C C . GLU A 1 84 ? 1.161 8.183 -18.547 1.00 88.12 84 GLU A C 1
ATOM 674 O O . GLU A 1 84 ? 2.100 8.348 -19.325 1.00 88.12 84 GLU A O 1
ATOM 679 N N . ALA A 1 85 ? 1.081 8.850 -17.392 1.00 92.38 85 ALA A N 1
ATOM 680 C CA . ALA A 1 85 ? 2.079 9.818 -16.952 1.00 92.38 85 ALA A CA 1
ATOM 681 C C . ALA A 1 85 ? 3.464 9.167 -16.822 1.00 92.38 85 ALA A C 1
ATOM 683 O O . ALA A 1 85 ? 4.451 9.728 -17.293 1.00 92.38 85 ALA A O 1
ATOM 684 N N . GLY A 1 86 ? 3.533 7.957 -16.253 1.00 92.12 86 GLY A N 1
ATOM 685 C CA . GLY A 1 86 ? 4.765 7.174 -16.155 1.00 92.12 86 GLY A CA 1
ATOM 686 C C . GLY A 1 86 ? 5.363 6.830 -17.519 1.00 92.12 86 GLY A C 1
ATOM 687 O O . GLY A 1 86 ? 6.564 7.001 -17.736 1.00 92.12 86 GLY A O 1
ATOM 688 N N . THR A 1 87 ? 4.512 6.416 -18.457 1.00 92.81 87 THR A N 1
ATOM 689 C CA . THR A 1 87 ? 4.911 6.099 -19.832 1.00 92.81 87 THR A CA 1
ATOM 690 C C . THR A 1 87 ? 5.456 7.335 -20.549 1.00 92.81 87 THR A C 1
ATOM 692 O O . THR A 1 87 ? 6.531 7.264 -21.143 1.00 92.81 87 THR A O 1
ATOM 695 N N . ARG A 1 88 ? 4.781 8.490 -20.431 1.00 94.19 88 ARG A N 1
ATOM 696 C CA . ARG A 1 88 ? 5.195 9.754 -21.071 1.00 94.19 88 ARG A CA 1
ATOM 697 C C . ARG A 1 88 ? 6.573 10.236 -20.616 1.00 94.19 88 ARG A C 1
ATOM 699 O O . ARG A 1 88 ? 7.333 10.741 -21.433 1.00 94.19 88 ARG A O 1
ATOM 706 N N . ILE A 1 89 ? 6.925 10.042 -19.344 1.00 94.06 89 ILE A N 1
ATOM 707 C CA . ILE A 1 89 ? 8.245 10.430 -18.809 1.00 94.06 89 ILE A CA 1
ATOM 708 C C . ILE A 1 89 ? 9.296 9.308 -18.882 1.00 94.06 89 ILE A C 1
ATOM 710 O O . ILE A 1 89 ? 10.412 9.462 -18.374 1.00 94.06 89 ILE A O 1
ATOM 714 N N . GLY A 1 90 ? 8.949 8.163 -19.481 1.00 91.25 90 GLY A N 1
ATOM 715 C CA . GLY A 1 90 ? 9.851 7.030 -19.676 1.00 91.25 90 GLY A CA 1
ATOM 716 C C . GLY A 1 90 ? 10.262 6.317 -18.384 1.00 91.25 90 GLY A C 1
ATOM 717 O O . GLY A 1 90 ? 11.415 5.896 -18.257 1.00 91.25 90 GLY A O 1
ATOM 718 N N . VAL A 1 91 ? 9.356 6.190 -17.407 1.00 91.25 91 VAL A N 1
ATOM 719 C CA . VAL A 1 91 ? 9.600 5.428 -16.169 1.00 91.25 91 VAL A CA 1
ATOM 720 C C . VAL A 1 91 ? 8.724 4.181 -16.083 1.00 91.25 91 VAL A C 1
ATOM 722 O O . VAL A 1 91 ? 7.651 4.099 -16.672 1.00 91.25 91 VAL A O 1
ATOM 725 N N . SER A 1 92 ? 9.185 3.187 -15.319 1.00 89.00 92 SER A N 1
ATOM 726 C CA . SER A 1 92 ? 8.409 1.965 -15.080 1.00 89.00 92 SER A CA 1
ATOM 727 C C . SER A 1 92 ? 7.120 2.252 -14.303 1.00 89.00 92 SER A C 1
ATOM 729 O O . SER A 1 92 ? 7.091 3.183 -13.495 1.00 89.00 92 SER A O 1
ATOM 731 N N . SER A 1 93 ? 6.097 1.403 -14.463 1.00 80.25 93 SER A N 1
ATOM 732 C CA . SER A 1 93 ? 4.852 1.490 -13.680 1.00 80.25 93 SER A CA 1
ATOM 733 C C . SER A 1 93 ? 5.139 1.533 -12.172 1.00 80.25 93 SER A C 1
ATOM 735 O O . SER A 1 93 ? 4.685 2.436 -11.473 1.00 80.25 93 SER A O 1
ATOM 737 N N . THR A 1 94 ? 6.023 0.665 -11.669 1.00 81.75 94 THR A N 1
ATOM 738 C CA . THR A 1 94 ? 6.452 0.674 -10.259 1.00 81.75 94 THR A CA 1
ATOM 739 C C . THR A 1 94 ? 7.045 2.019 -9.826 1.00 81.75 94 THR A C 1
ATOM 741 O O . THR A 1 94 ? 6.788 2.485 -8.717 1.00 81.75 94 THR A O 1
ATOM 744 N N . THR A 1 95 ? 7.842 2.664 -10.682 1.00 88.94 95 THR A N 1
ATOM 745 C CA . THR A 1 95 ? 8.407 3.994 -10.406 1.00 88.94 95 THR A CA 1
ATOM 746 C C . THR A 1 95 ? 7.329 5.076 -10.425 1.00 88.94 95 THR A C 1
ATOM 748 O O . THR A 1 95 ? 7.322 5.919 -9.533 1.00 88.94 95 THR A O 1
ATOM 751 N N . ALA A 1 96 ? 6.403 5.030 -11.385 1.00 89.38 96 ALA A N 1
ATOM 752 C CA . ALA A 1 96 ? 5.276 5.958 -11.469 1.00 89.38 96 ALA A CA 1
ATOM 753 C C . ALA A 1 96 ? 4.397 5.892 -10.210 1.00 89.38 96 ALA A C 1
ATOM 755 O O . ALA A 1 96 ? 4.089 6.918 -9.612 1.00 89.38 96 ALA A O 1
ATOM 756 N N . TRP A 1 97 ? 4.096 4.685 -9.723 1.00 86.56 97 TRP A N 1
ATOM 757 C CA . TRP A 1 97 ? 3.371 4.486 -8.465 1.00 86.56 97 TRP A CA 1
ATOM 758 C C . TRP A 1 97 ? 4.126 5.012 -7.238 1.00 86.56 97 TRP A C 1
ATOM 760 O O . TRP A 1 97 ? 3.503 5.516 -6.305 1.00 86.56 97 TRP A O 1
ATOM 770 N N . ARG A 1 98 ? 5.463 4.938 -7.228 1.00 87.12 98 ARG A N 1
ATOM 771 C CA . ARG A 1 98 ? 6.280 5.554 -6.168 1.00 87.12 98 ARG A CA 1
ATOM 772 C C . ARG A 1 98 ? 6.234 7.079 -6.222 1.00 87.12 98 ARG A C 1
ATOM 774 O O . ARG A 1 98 ? 6.196 7.707 -5.171 1.00 87.12 98 ARG A O 1
ATOM 781 N N . TYR A 1 99 ? 6.236 7.671 -7.415 1.00 92.62 99 TYR A N 1
ATOM 782 C CA . TYR A 1 99 ? 6.095 9.121 -7.568 1.00 92.62 99 TYR A CA 1
ATOM 783 C C . TYR A 1 99 ? 4.708 9.594 -7.129 1.00 92.62 99 TYR A C 1
ATOM 785 O O . TYR A 1 99 ? 4.608 10.570 -6.394 1.00 92.62 99 TYR A O 1
ATOM 793 N N . GLU A 1 100 ? 3.657 8.855 -7.487 1.00 89.88 100 GLU A N 1
ATOM 794 C CA . GLU A 1 100 ? 2.293 9.104 -7.014 1.00 89.88 100 GLU A CA 1
ATOM 795 C C . GLU A 1 100 ? 2.201 9.061 -5.481 1.00 89.88 100 GLU A C 1
ATOM 797 O O . GLU A 1 100 ? 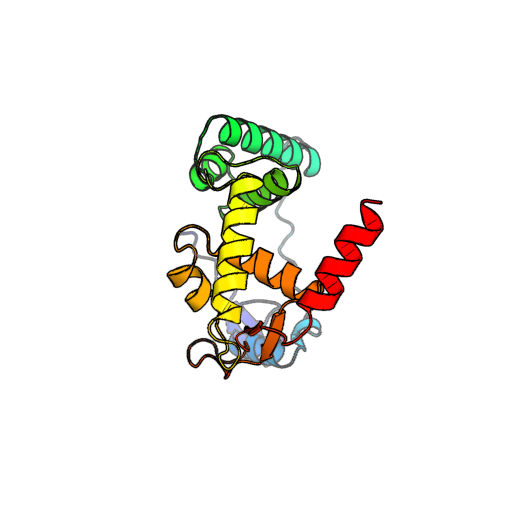1.595 9.937 -4.872 1.00 89.88 100 GLU A O 1
ATOM 802 N N . ALA A 1 101 ? 2.823 8.066 -4.839 1.00 83.31 101 ALA A N 1
ATOM 803 C CA . ALA A 1 101 ? 2.843 7.963 -3.381 1.00 83.31 101 ALA A CA 1
ATOM 804 C C . ALA A 1 101 ? 3.545 9.163 -2.725 1.00 83.31 101 ALA A C 1
ATOM 806 O O . ALA A 1 101 ? 3.001 9.736 -1.786 1.00 83.31 101 ALA A O 1
ATOM 807 N N . ALA A 1 102 ? 4.695 9.581 -3.263 1.00 86.12 102 ALA A N 1
ATOM 808 C CA . ALA A 1 102 ? 5.420 10.748 -2.769 1.00 86.12 102 ALA A CA 1
ATOM 809 C C . ALA A 1 102 ? 4.605 12.047 -2.918 1.00 86.12 102 ALA A C 1
ATOM 811 O O . ALA A 1 102 ? 4.614 12.880 -2.019 1.00 86.12 102 ALA A O 1
ATOM 812 N N . LEU A 1 103 ? 3.852 12.213 -4.013 1.00 87.25 103 LEU A N 1
ATOM 813 C CA . LEU A 1 103 ? 2.945 13.356 -4.163 1.00 87.25 103 LEU A CA 1
ATOM 814 C C . LEU A 1 103 ? 1.847 13.352 -3.091 1.00 87.25 103 LEU A C 1
ATOM 816 O O . LEU A 1 103 ? 1.574 14.389 -2.487 1.00 87.25 103 LEU A O 1
ATOM 820 N N . ILE A 1 104 ? 1.263 12.188 -2.801 1.00 81.19 104 ILE A N 1
ATO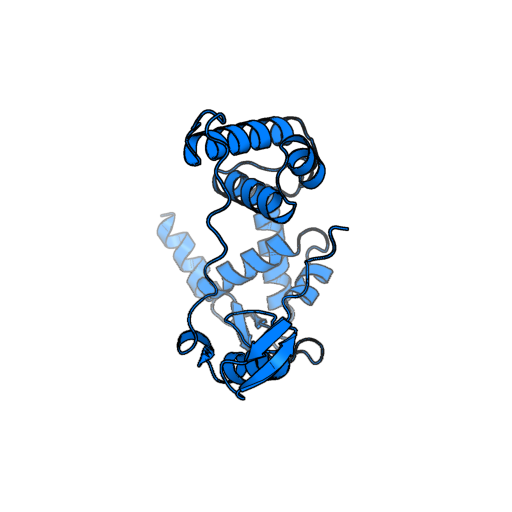M 821 C CA . ILE A 1 104 ? 0.243 12.047 -1.752 1.00 81.19 104 ILE A CA 1
ATOM 822 C C . ILE A 1 104 ? 0.810 12.391 -0.368 1.00 81.19 104 ILE A C 1
ATOM 824 O O . ILE A 1 104 ? 0.140 13.064 0.410 1.00 81.19 104 ILE A O 1
ATOM 828 N N . GLU A 1 105 ? 2.044 11.984 -0.064 1.00 77.31 105 GLU A N 1
ATOM 829 C CA . GLU A 1 105 ? 2.723 12.336 1.194 1.00 77.31 105 GLU A CA 1
ATOM 830 C C . GLU A 1 105 ? 2.911 13.851 1.356 1.00 77.31 105 GLU A C 1
ATOM 832 O O . GLU A 1 105 ? 2.845 14.357 2.472 1.00 77.31 105 GLU A O 1
ATOM 837 N N . THR A 1 106 ? 3.057 14.594 0.253 1.00 79.62 106 THR A N 1
ATOM 838 C CA . THR A 1 106 ? 3.100 16.070 0.266 1.00 79.62 106 THR A CA 1
ATOM 839 C C . THR A 1 106 ? 1.720 16.737 0.352 1.00 79.62 106 THR A C 1
ATOM 841 O O . THR A 1 106 ? 1.616 17.955 0.231 1.00 79.62 106 THR A O 1
ATOM 844 N N . GLY A 1 107 ? 0.650 15.958 0.538 1.00 73.75 107 GLY A N 1
ATOM 845 C CA . GLY A 1 107 ? -0.724 16.452 0.648 1.00 73.75 107 GLY A CA 1
ATOM 846 C C . GLY A 1 107 ? -1.449 16.626 -0.689 1.00 73.75 107 GLY A C 1
ATOM 847 O O . GLY A 1 107 ? -2.568 17.138 -0.714 1.00 73.75 107 GLY A O 1
ATOM 848 N N . TRP A 1 108 ? -0.858 16.203 -1.812 1.00 79.00 108 TRP A N 1
ATOM 849 C CA . TRP A 1 108 ? -1.527 16.272 -3.110 1.00 79.00 108 TRP A CA 1
ATOM 850 C C . TRP A 1 108 ? -2.567 15.154 -3.271 1.00 79.00 108 TRP A C 1
ATOM 852 O O . TRP A 1 108 ? -2.283 13.970 -3.083 1.00 79.00 108 TRP A O 1
ATOM 862 N N . CYS A 1 109 ? -3.778 15.540 -3.673 1.00 71.81 109 CYS A N 1
ATOM 863 C CA . CYS A 1 109 ? -4.882 14.629 -3.941 1.00 71.81 109 CYS A CA 1
ATOM 864 C C . CYS A 1 109 ? -4.991 14.302 -5.441 1.00 71.81 109 CYS A C 1
ATOM 866 O O . CYS A 1 109 ? -5.130 15.225 -6.250 1.00 71.81 109 CYS A O 1
ATOM 868 N N . PRO A 1 110 ? -5.001 13.022 -5.849 1.00 65.94 110 PRO A N 1
ATOM 869 C CA . PRO A 1 110 ? -5.094 12.684 -7.257 1.00 65.94 110 PRO A CA 1
ATOM 870 C C . PRO A 1 110 ? -6.499 12.856 -7.847 1.00 65.94 110 PRO A C 1
ATOM 872 O O . PRO A 1 110 ? -7.459 12.349 -7.279 1.00 65.94 110 PRO A O 1
ATOM 875 N N . PRO A 1 111 ? -6.650 13.414 -9.062 1.00 58.22 111 PRO A N 1
ATOM 876 C CA . PRO A 1 111 ? -7.964 13.623 -9.683 1.00 58.22 111 PRO A CA 1
ATOM 877 C C . PRO A 1 111 ? -8.688 12.314 -10.046 1.00 58.22 111 PRO A C 1
ATOM 879 O O . PRO A 1 111 ? -9.909 12.246 -9.970 1.00 58.22 111 PRO A O 1
ATOM 882 N N . ALA A 1 112 ? -7.946 11.250 -10.379 1.00 49.97 112 ALA A N 1
ATOM 883 C CA . ALA A 1 112 ? -8.502 9.908 -10.618 1.00 49.97 112 ALA A CA 1
ATOM 884 C C . ALA A 1 112 ? -8.828 9.143 -9.318 1.00 49.97 112 ALA A C 1
ATOM 886 O O . ALA A 1 112 ? -9.497 8.116 -9.343 1.00 49.97 112 ALA A O 1
ATOM 887 N N . ARG A 1 113 ? -8.358 9.652 -8.173 1.00 50.56 113 ARG A N 1
ATOM 888 C CA . ARG A 1 113 ? -8.798 9.261 -6.837 1.00 50.56 113 ARG A CA 1
ATOM 889 C C . ARG A 1 113 ? -9.515 10.454 -6.216 1.00 50.56 113 ARG A C 1
ATOM 891 O O . ARG A 1 113 ? -9.052 10.978 -5.207 1.00 50.56 113 ARG A O 1
ATOM 898 N N . ARG A 1 114 ? -10.668 10.847 -6.776 1.00 45.91 114 ARG A N 1
ATOM 899 C CA . ARG A 1 114 ? -11.705 11.609 -6.043 1.00 45.91 114 ARG A CA 1
ATOM 900 C C . ARG A 1 114 ? -12.290 10.759 -4.903 1.00 45.91 114 ARG A C 1
ATOM 902 O O . ARG A 1 114 ? -13.473 10.482 -4.836 1.00 45.91 114 ARG A O 1
ATOM 909 N N . VAL A 1 115 ? -11.383 10.313 -4.056 1.00 52.97 115 VAL A N 1
ATOM 910 C CA . VAL A 1 115 ? -11.529 9.745 -2.733 1.00 52.97 115 VAL A CA 1
ATOM 911 C C . VAL A 1 115 ? -10.368 10.351 -1.949 1.00 52.97 115 VAL A C 1
ATOM 913 O O . VAL A 1 115 ? -9.507 9.682 -1.378 1.00 52.97 115 VAL A O 1
ATOM 916 N N . CYS A 1 116 ? -10.244 11.668 -2.020 1.00 50.69 116 CYS A N 1
ATOM 917 C CA . CYS A 1 116 ? -9.762 12.365 -0.853 1.00 50.69 116 CYS A CA 1
ATOM 918 C C . CYS A 1 116 ? -11.025 12.581 -0.071 1.00 50.69 116 CYS A C 1
ATOM 920 O O . CYS A 1 116 ? -11.765 13.521 -0.347 1.00 50.69 116 CYS A O 1
ATOM 922 N N . ASN A 1 117 ? 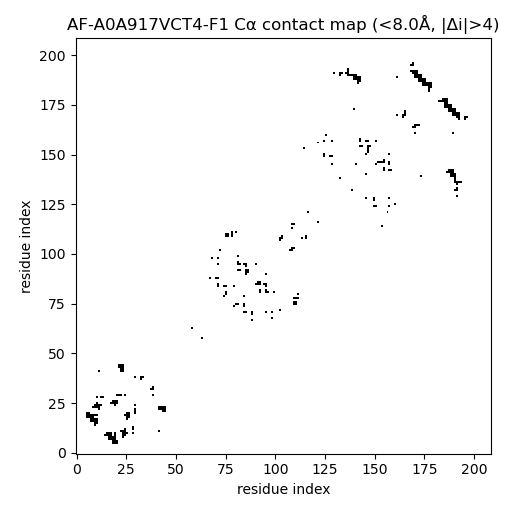-11.311 11.606 0.790 1.00 62.28 117 ASN A N 1
ATOM 923 C CA . ASN A 1 117 ? -12.404 11.732 1.725 1.00 62.28 117 ASN A CA 1
ATOM 924 C C . ASN A 1 117 ? -12.184 13.067 2.417 1.00 62.28 117 ASN A C 1
ATOM 926 O O . ASN A 1 117 ? -11.111 13.287 2.996 1.00 62.28 117 ASN A O 1
ATOM 930 N N . SER A 1 118 ? -13.149 13.974 2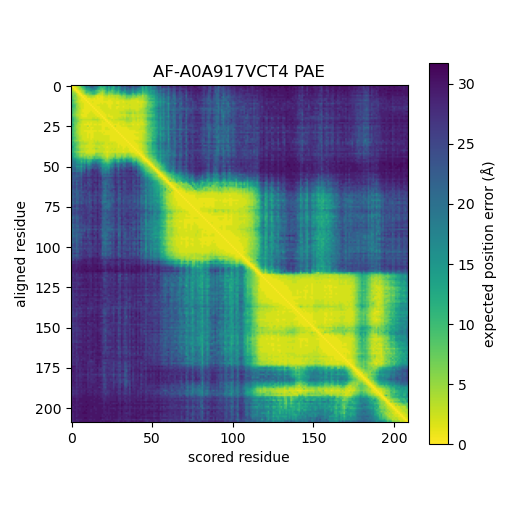.282 1.00 76.94 118 SER A N 1
ATOM 931 C CA . SER A 1 118 ? -13.112 15.202 3.059 1.00 76.94 118 SER A CA 1
ATOM 932 C C . SER A 1 118 ? -12.985 14.827 4.541 1.00 76.94 118 SER A C 1
ATOM 934 O O . SER A 1 118 ? -13.340 13.702 4.921 1.00 76.94 118 SER A O 1
ATOM 936 N N . PRO A 1 119 ? -12.479 15.716 5.408 1.00 79.31 119 PRO A N 1
ATOM 937 C CA . PRO A 1 119 ? -12.483 15.456 6.842 1.00 79.31 119 PRO A CA 1
ATOM 938 C C . PRO A 1 119 ? -13.851 14.956 7.336 1.00 79.31 119 PRO A C 1
ATOM 940 O O . PRO A 1 119 ? -13.893 13.991 8.096 1.00 79.31 119 PRO A O 1
ATOM 943 N N . GLU A 1 120 ? -14.960 15.494 6.807 1.00 81.69 120 GLU A N 1
ATOM 944 C CA . GLU A 1 120 ? -16.307 15.017 7.149 1.00 81.69 120 GLU A CA 1
ATOM 945 C C . GLU A 1 120 ? -16.596 13.596 6.641 1.00 81.69 120 GLU A C 1
ATOM 947 O O . GLU A 1 120 ? -17.287 12.824 7.298 1.00 81.69 120 GLU A O 1
ATOM 952 N N . GLU A 1 121 ? -16.104 13.210 5.465 1.00 82.25 121 GLU A N 1
ATOM 953 C CA . GLU A 1 121 ? -16.264 11.851 4.940 1.00 82.25 121 GLU A CA 1
ATOM 954 C C . GLU A 1 121 ? -15.425 10.826 5.707 1.00 82.25 121 GLU A C 1
ATOM 956 O O . GLU A 1 121 ? -15.916 9.739 6.014 1.00 82.25 121 GLU A O 1
ATOM 961 N N . ILE A 1 122 ? -14.196 11.182 6.094 1.00 85.69 122 ILE A N 1
ATOM 962 C CA . ILE A 1 122 ? -13.378 10.347 6.985 1.00 85.69 122 ILE A CA 1
ATOM 963 C C . ILE A 1 122 ? -14.115 10.127 8.305 1.00 85.69 122 ILE A C 1
ATOM 965 O O . ILE A 1 122 ? -14.177 8.991 8.781 1.00 85.69 122 ILE A O 1
ATOM 969 N N . ASP A 1 123 ? -14.699 11.184 8.870 1.00 87.38 123 ASP A N 1
ATOM 970 C CA . ASP A 1 123 ? -15.417 11.086 10.134 1.00 87.38 123 ASP A CA 1
ATOM 971 C C . ASP A 1 123 ? -16.722 10.295 10.012 1.00 87.38 123 ASP A C 1
ATOM 973 O O . ASP A 1 123 ? -17.004 9.452 10.864 1.00 87.38 123 ASP A O 1
ATOM 977 N N . ARG A 1 124 ? -17.461 10.438 8.905 1.00 89.44 124 ARG A N 1
ATOM 978 C CA . ARG A 1 124 ? -18.623 9.583 8.606 1.00 89.44 124 ARG A CA 1
ATOM 979 C C . ARG A 1 124 ? -18.247 8.102 8.551 1.00 89.44 124 ARG A C 1
ATOM 981 O O . ARG A 1 124 ? -18.918 7.285 9.182 1.00 89.44 124 ARG A O 1
ATOM 988 N N . ILE A 1 125 ? -17.159 7.749 7.859 1.00 91.56 125 ILE A N 1
ATOM 989 C CA . ILE A 1 125 ? -16.674 6.360 7.786 1.00 91.56 125 ILE A CA 1
ATOM 990 C C . ILE A 1 125 ? -16.227 5.876 9.171 1.00 91.56 125 ILE A C 1
ATOM 992 O O . ILE A 1 125 ? -16.540 4.748 9.551 1.00 91.56 125 ILE A O 1
ATOM 996 N N . ARG A 1 126 ? -15.528 6.718 9.946 1.00 92.69 126 ARG A N 1
ATOM 997 C CA . ARG A 1 126 ? -15.108 6.409 11.323 1.00 92.69 126 ARG A CA 1
ATOM 998 C C . ARG A 1 126 ? -16.312 6.075 12.202 1.00 92.69 126 ARG A C 1
ATOM 1000 O O . ARG A 1 126 ? -16.311 5.023 12.839 1.00 92.69 126 ARG A O 1
ATOM 1007 N N . VAL A 1 127 ? -17.334 6.931 12.208 1.00 91.31 127 VAL A N 1
ATOM 1008 C CA . VAL A 1 127 ? -18.564 6.744 12.993 1.00 91.31 127 VAL A CA 1
ATOM 1009 C C . VAL A 1 127 ? -19.292 5.469 12.569 1.00 91.31 127 VAL A C 1
ATOM 1011 O O . VAL A 1 127 ? -19.641 4.659 13.425 1.00 91.31 127 VAL A O 1
ATOM 1014 N N . ALA A 1 128 ? -19.465 5.240 11.265 1.00 92.38 128 ALA A N 1
ATOM 1015 C CA . ALA A 1 128 ? -20.131 4.042 10.755 1.00 92.38 128 ALA A CA 1
ATOM 1016 C C . ALA A 1 128 ? -19.383 2.753 11.134 1.00 92.38 128 ALA A C 1
ATOM 1018 O O . ALA A 1 128 ? -19.996 1.774 11.566 1.00 92.38 128 ALA A O 1
ATOM 1019 N N . LEU A 1 129 ? -18.053 2.761 11.024 1.00 93.44 129 LEU A N 1
ATOM 1020 C CA . LEU A 1 129 ? -17.208 1.626 11.380 1.00 93.44 129 LEU A CA 1
ATOM 1021 C C . LEU A 1 129 ? -17.294 1.303 12.877 1.00 93.44 129 LEU A C 1
ATOM 1023 O O . LEU A 1 129 ? -17.480 0.146 13.252 1.00 93.44 129 LEU A O 1
ATOM 1027 N N . LEU A 1 130 ? -17.217 2.327 13.726 1.00 91.88 130 LEU A N 1
ATOM 1028 C CA . LEU A 1 130 ? -17.352 2.196 15.174 1.00 91.88 130 LEU A CA 1
ATOM 1029 C C . LEU A 1 130 ? -18.750 1.711 15.587 1.00 91.88 130 LEU A C 1
ATOM 1031 O O . LEU A 1 130 ? -18.853 0.824 16.434 1.00 91.88 130 LEU A O 1
ATOM 1035 N N . ALA A 1 131 ? -19.813 2.233 14.970 1.00 91.44 131 ALA A N 1
ATOM 1036 C CA . ALA A 1 131 ? -21.184 1.794 15.224 1.00 91.44 131 ALA A CA 1
ATOM 1037 C C . ALA A 1 131 ? -21.406 0.327 14.821 1.00 91.44 131 ALA A C 1
ATOM 1039 O O . ALA A 1 131 ? -22.083 -0.424 15.524 1.00 91.44 131 ALA A O 1
ATOM 1040 N N . HIS A 1 132 ? -20.813 -0.111 13.707 1.00 94.12 132 HIS A N 1
ATOM 1041 C CA . HIS A 1 132 ? -20.920 -1.498 13.260 1.00 94.12 132 HIS A CA 1
ATOM 1042 C C . HIS A 1 132 ? -20.212 -2.473 14.204 1.00 94.12 132 HIS A C 1
ATOM 1044 O O . HIS A 1 132 ? -20.773 -3.515 14.540 1.00 94.12 132 HIS A O 1
ATOM 1050 N N . LEU A 1 133 ? -19.001 -2.134 14.656 1.00 92.69 133 LEU A N 1
ATOM 1051 C CA . LEU A 1 133 ? -18.251 -2.969 15.597 1.00 92.69 133 LEU A CA 1
ATOM 1052 C C . LEU A 1 133 ? -18.957 -3.083 16.954 1.00 92.69 133 LEU A C 1
ATOM 1054 O O . LEU A 1 133 ? -18.963 -4.161 17.544 1.00 92.69 133 LEU A O 1
ATOM 1058 N N . ASP A 1 134 ? -19.599 -2.012 17.420 1.00 88.19 134 ASP A N 1
ATOM 1059 C CA . ASP A 1 134 ? -20.359 -2.031 18.676 1.00 88.19 134 ASP A CA 1
ATOM 1060 C C . ASP A 1 134 ? -21.661 -2.807 18.588 1.00 88.19 134 ASP A C 1
ATOM 1062 O O . ASP A 1 134 ? -22.096 -3.393 19.575 1.00 88.19 134 ASP A O 1
ATOM 1066 N N . ARG A 1 135 ? -22.290 -2.832 17.410 1.00 92.38 135 ARG A N 1
ATOM 1067 C CA . ARG A 1 135 ? -23.482 -3.650 17.190 1.00 92.38 135 ARG A CA 1
ATOM 1068 C C . ARG A 1 135 ? -23.176 -5.146 17.329 1.00 92.38 135 ARG A C 1
ATOM 1070 O O . ARG A 1 135 ? -24.076 -5.915 17.655 1.00 92.38 135 ARG A O 1
ATOM 1077 N N . TYR A 1 136 ? -21.926 -5.555 17.095 1.00 92.12 136 TYR A N 1
ATOM 1078 C CA . TYR A 1 136 ? -21.499 -6.956 17.098 1.00 92.12 136 TYR A CA 1
ATOM 1079 C C . TYR A 1 136 ? -20.193 -7.178 17.890 1.00 92.12 136 TYR A C 1
ATOM 1081 O O . TYR A 1 136 ? -19.195 -7.627 17.319 1.00 92.12 136 TYR A O 1
ATOM 1089 N N . PRO A 1 137 ? -20.178 -6.936 19.214 1.00 88.19 137 PRO A N 1
ATOM 1090 C CA . PRO A 1 137 ? -18.943 -6.902 20.003 1.00 88.19 137 PRO A CA 1
ATOM 1091 C C . PRO A 1 137 ? -18.278 -8.281 20.159 1.00 88.19 137 PRO A C 1
ATOM 1093 O O . PRO A 1 137 ? -17.068 -8.375 20.344 1.00 88.19 137 PRO A O 1
ATOM 1096 N N . ALA A 1 138 ? -19.053 -9.365 20.050 1.00 87.25 138 ALA A N 1
ATOM 1097 C CA . ALA A 1 138 ? -18.544 -10.736 20.117 1.00 87.25 138 ALA A CA 1
ATOM 1098 C C . ALA A 1 138 ? -17.900 -11.221 18.801 1.00 87.25 138 ALA A C 1
ATOM 1100 O O . ALA A 1 138 ? -17.273 -12.281 18.775 1.00 87.25 138 ALA A O 1
ATOM 1101 N N . LEU A 1 139 ? -18.069 -10.480 17.699 1.00 90.69 139 LEU A N 1
ATOM 1102 C CA . LEU A 1 139 ? -17.568 -10.863 16.381 1.00 90.69 139 LEU A CA 1
ATOM 1103 C C . LEU A 1 139 ? -16.243 -10.163 16.063 1.00 90.69 139 LEU A C 1
ATOM 1105 O O . LEU A 1 139 ? -15.935 -9.089 16.570 1.00 90.69 139 LEU A O 1
ATOM 1109 N N . SER A 1 140 ? -15.453 -10.789 15.187 1.00 91.88 140 SER A N 1
ATOM 1110 C CA . SER A 1 140 ? -14.226 -10.197 14.653 1.00 91.88 140 SER A CA 1
ATOM 1111 C C . SER A 1 140 ? -14.283 -10.126 13.132 1.00 91.88 140 SER A C 1
ATOM 1113 O O . SER A 1 140 ? -14.585 -11.107 12.444 1.00 91.88 140 SER A O 1
ATOM 1115 N N . PHE A 1 141 ? -13.951 -8.962 12.590 1.00 91.75 141 PHE A N 1
ATOM 1116 C CA . PHE A 1 141 ? -14.113 -8.666 11.172 1.00 91.75 141 PHE A CA 1
ATOM 1117 C C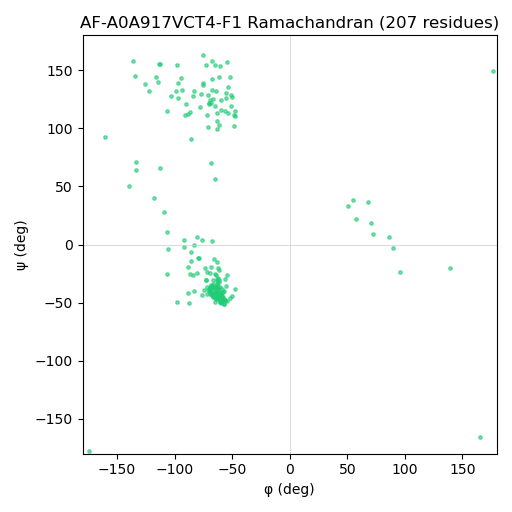 . PHE A 1 141 ? -12.761 -8.470 10.504 1.00 91.75 141 PHE A C 1
ATOM 1119 O O . PHE A 1 141 ? -11.845 -7.878 11.079 1.00 91.75 141 PHE A O 1
ATOM 1126 N N . SER A 1 142 ? -12.612 -8.981 9.285 1.00 90.94 142 SER A N 1
ATOM 1127 C CA . SER A 1 142 ? -11.472 -8.615 8.453 1.00 90.94 142 SER A CA 1
ATOM 1128 C C . SER A 1 142 ? -11.660 -7.203 7.890 1.00 90.94 142 SER A C 1
ATOM 1130 O O . SER A 1 142 ? -12.770 -6.671 7.836 1.00 90.94 142 SER A O 1
ATOM 1132 N N . VAL A 1 143 ? -10.572 -6.603 7.402 1.00 89.31 143 VAL A N 1
ATOM 1133 C CA . VAL A 1 143 ? -10.646 -5.332 6.657 1.00 89.31 143 VAL A CA 1
ATOM 1134 C C . VAL A 1 143 ? -11.596 -5.453 5.461 1.00 89.31 143 VAL A C 1
ATOM 1136 O O . VAL A 1 143 ? -12.305 -4.502 5.145 1.00 89.31 143 VAL A O 1
ATOM 1139 N N . TRP A 1 144 ? -11.625 -6.616 4.806 1.00 87.12 144 TRP A N 1
ATOM 1140 C CA . TRP A 1 144 ? -12.474 -6.861 3.644 1.00 87.12 144 TRP A CA 1
ATOM 1141 C C . TRP A 1 144 ? -13.960 -6.877 4.009 1.00 87.12 144 TRP A C 1
ATOM 1143 O O . TRP A 1 144 ? -14.758 -6.241 3.324 1.00 87.12 144 TRP A O 1
ATOM 1153 N N . ASP A 1 145 ? -14.318 -7.536 5.115 1.00 91.50 145 ASP A N 1
ATOM 1154 C CA . ASP A 1 145 ? -15.698 -7.571 5.617 1.00 91.50 145 ASP A CA 1
ATOM 1155 C C . ASP A 1 145 ? -16.194 -6.150 5.910 1.00 91.50 145 ASP A C 1
ATOM 1157 O O . ASP A 1 145 ? -17.242 -5.736 5.418 1.00 91.50 145 ASP A O 1
ATOM 1161 N N . LEU A 1 146 ? -15.388 -5.369 6.635 1.00 91.75 146 LEU A N 1
ATOM 1162 C CA . LEU A 1 146 ? -15.725 -3.991 6.997 1.00 91.75 146 LEU A CA 1
ATOM 1163 C C . LEU A 1 146 ? -15.769 -3.068 5.781 1.00 91.75 146 LEU A C 1
ATOM 1165 O O . LEU A 1 146 ? -16.647 -2.222 5.694 1.00 91.75 146 LEU A O 1
ATOM 1169 N N . THR A 1 147 ? -14.873 -3.253 4.812 1.00 89.12 147 THR A N 1
ATOM 1170 C CA . THR A 1 147 ? -14.913 -2.497 3.553 1.00 89.12 147 THR A CA 1
ATOM 1171 C C . THR A 1 147 ? -16.225 -2.760 2.823 1.00 89.12 147 THR A C 1
ATOM 1173 O O . THR A 1 147 ? -16.906 -1.825 2.438 1.00 89.12 147 THR A O 1
ATOM 1176 N N . ARG A 1 148 ? -16.646 -4.021 2.683 1.00 89.31 148 ARG A N 1
ATOM 1177 C CA . ARG A 1 148 ? -17.894 -4.346 1.974 1.00 89.31 148 ARG A CA 1
ATOM 1178 C C . ARG A 1 148 ? -19.142 -3.779 2.643 1.00 89.31 148 ARG A C 1
ATOM 1180 O O . ARG A 1 148 ? -20.088 -3.454 1.934 1.00 89.31 148 ARG A O 1
ATOM 1187 N N . VAL A 1 149 ? -19.161 -3.723 3.974 1.00 89.31 149 VAL A N 1
ATOM 1188 C CA . VAL A 1 149 ? -20.347 -3.307 4.736 1.00 89.31 149 VAL A CA 1
ATOM 1189 C C . VAL A 1 149 ? -20.400 -1.797 4.948 1.00 89.31 149 VAL A C 1
ATOM 1191 O O . VAL A 1 149 ? -21.475 -1.216 4.855 1.00 89.31 149 VAL A O 1
ATOM 1194 N N . ILE A 1 150 ? -19.264 -1.170 5.255 1.00 88.94 150 ILE A N 1
ATOM 1195 C CA . ILE A 1 150 ? -19.207 0.256 5.587 1.00 88.94 150 ILE A CA 1
ATOM 1196 C C . ILE A 1 150 ? -19.044 1.096 4.331 1.00 88.94 150 ILE A C 1
ATOM 1198 O O . ILE A 1 150 ? -19.775 2.062 4.142 1.00 88.94 150 ILE A O 1
ATOM 1202 N N . ASP A 1 151 ? -18.065 0.745 3.497 1.00 82.56 151 ASP A N 1
ATOM 1203 C CA . ASP A 1 151 ? -17.695 1.566 2.356 1.00 82.56 151 ASP A CA 1
ATOM 1204 C C . ASP A 1 151 ? -16.920 0.765 1.292 1.00 82.56 151 ASP A C 1
ATOM 1206 O O . ASP A 1 151 ? -15.687 0.641 1.368 1.00 82.56 151 ASP A O 1
ATOM 1210 N N . PRO A 1 152 ? -17.621 0.204 0.288 1.00 80.00 152 PRO A N 1
ATOM 1211 C CA . PRO A 1 152 ? -17.003 -0.662 -0.709 1.00 80.00 152 PRO A CA 1
ATOM 1212 C C . PRO A 1 152 ? -16.037 0.088 -1.632 1.00 80.00 152 PRO A C 1
ATOM 1214 O O . PRO A 1 152 ? -15.180 -0.542 -2.254 1.00 80.00 152 PRO A O 1
ATOM 1217 N N . LEU A 1 153 ? -16.143 1.416 -1.716 1.00 75.31 153 LEU A N 1
ATOM 1218 C CA . LEU A 1 153 ? -15.282 2.243 -2.555 1.00 75.31 153 LEU A CA 1
ATOM 1219 C C . LEU A 1 153 ? -13.970 2.587 -1.837 1.00 75.31 153 LEU A C 1
ATOM 1221 O O . LEU A 1 153 ? -12.939 2.784 -2.484 1.00 75.31 153 LEU A O 1
ATOM 1225 N N . HIS A 1 154 ? -13.972 2.614 -0.499 1.00 80.81 154 HIS A N 1
ATOM 1226 C CA . HIS A 1 154 ? -12.894 3.211 0.295 1.00 80.81 154 HIS A CA 1
ATOM 1227 C C . HIS A 1 154 ? -12.155 2.225 1.209 1.00 80.81 154 HIS A C 1
ATOM 1229 O O . HIS A 1 154 ? -11.717 2.575 2.309 1.00 80.81 154 HIS A O 1
ATOM 1235 N N . GLY A 1 155 ? -11.894 1.004 0.732 1.00 82.00 155 GLY A N 1
ATOM 1236 C CA . GLY A 1 155 ? -11.209 -0.030 1.525 1.00 82.00 155 GLY A CA 1
ATOM 1237 C C . GLY A 1 155 ? -9.832 0.367 2.072 1.00 82.00 155 GLY A C 1
ATOM 1238 O O . GLY A 1 155 ? -9.435 -0.060 3.159 1.00 82.00 155 GLY A O 1
ATOM 1239 N N . ARG A 1 156 ? -9.100 1.248 1.372 1.00 81.56 156 ARG A N 1
ATOM 1240 C CA . ARG A 1 156 ? -7.833 1.796 1.890 1.00 81.56 156 ARG A CA 1
ATOM 1241 C C . ARG A 1 156 ? -8.059 2.738 3.077 1.00 81.56 156 ARG A C 1
ATOM 1243 O O . ARG A 1 156 ? -7.287 2.673 4.033 1.00 81.56 156 ARG A O 1
ATOM 1250 N N . THR A 1 157 ? -9.101 3.568 3.040 1.00 85.19 157 THR A N 1
ATOM 1251 C CA . THR A 1 157 ? -9.477 4.440 4.162 1.00 85.19 157 THR A CA 1
ATOM 1252 C C . THR A 1 157 ? -9.893 3.604 5.363 1.00 85.19 157 THR A C 1
ATOM 1254 O O . THR A 1 157 ? -9.363 3.818 6.450 1.00 85.19 157 THR A O 1
ATOM 1257 N N . VAL A 1 158 ? -10.746 2.595 5.158 1.00 88.75 158 VAL A N 1
ATOM 1258 C CA . VAL A 1 158 ? -11.171 1.651 6.206 1.00 88.75 158 VAL A CA 1
ATOM 1259 C C . VAL A 1 158 ? -9.961 0.996 6.875 1.00 88.75 158 VAL A C 1
ATOM 1261 O O . VAL A 1 158 ? -9.836 1.024 8.098 1.00 88.75 158 VAL A O 1
ATOM 1264 N N . LYS A 1 159 ? -9.006 0.486 6.085 1.00 89.00 159 LYS A N 1
ATOM 1265 C CA . LYS A 1 159 ? -7.759 -0.099 6.604 1.00 89.00 159 LYS A CA 1
ATOM 1266 C C . LYS A 1 159 ? -6.954 0.883 7.461 1.00 89.00 159 LYS A C 1
ATOM 1268 O O . LYS A 1 159 ? -6.472 0.510 8.529 1.00 89.00 159 LYS A O 1
ATOM 1273 N N . ASN A 1 160 ? -6.774 2.115 6.985 1.00 87.50 160 ASN A N 1
ATOM 1274 C CA . ASN A 1 160 ? -5.998 3.133 7.693 1.00 87.50 160 ASN A CA 1
ATOM 1275 C C . ASN A 1 160 ? -6.688 3.566 8.995 1.00 87.50 160 ASN A C 1
ATOM 1277 O O . ASN A 1 160 ? -6.024 3.683 10.025 1.00 87.50 160 ASN A O 1
ATOM 1281 N N . LEU A 1 161 ? -8.011 3.759 8.963 1.00 91.12 161 LEU A N 1
ATOM 1282 C CA . LEU A 1 161 ? -8.813 4.089 10.140 1.00 91.12 161 LEU A CA 1
ATOM 1283 C C . LEU A 1 161 ? -8.741 2.982 11.189 1.00 91.12 161 LEU A C 1
ATOM 1285 O O . LEU A 1 161 ? -8.468 3.277 12.345 1.00 91.12 161 LEU A O 1
ATOM 1289 N N . LEU A 1 162 ? -8.875 1.714 10.796 1.00 91.31 162 LEU A N 1
ATOM 1290 C CA . LEU A 1 162 ? -8.724 0.579 11.711 1.00 91.31 162 LEU A CA 1
ATOM 1291 C C . LEU A 1 162 ? -7.347 0.535 12.380 1.00 91.31 162 LEU A C 1
ATOM 1293 O O . LEU A 1 162 ? -7.253 0.229 13.564 1.00 91.31 162 LEU A O 1
ATOM 1297 N N . GLY A 1 163 ? -6.281 0.868 11.646 1.00 87.44 163 GLY A N 1
ATOM 1298 C CA . GLY A 1 163 ? -4.942 1.004 12.222 1.00 87.44 163 GLY A CA 1
ATOM 1299 C C . GLY A 1 163 ? -4.878 2.088 13.301 1.00 87.44 163 GLY A C 1
ATOM 1300 O O . GLY A 1 163 ? -4.370 1.832 14.387 1.00 87.44 163 GLY A O 1
ATOM 1301 N N . ARG A 1 164 ? -5.445 3.270 13.026 1.00 89.81 164 ARG A N 1
ATOM 1302 C CA . ARG A 1 164 ? -5.496 4.390 13.982 1.00 89.81 164 ARG A CA 1
ATOM 1303 C C . ARG A 1 164 ? -6.339 4.070 15.214 1.00 89.81 164 ARG A C 1
ATOM 1305 O O . ARG A 1 164 ? -5.887 4.304 16.326 1.00 89.81 164 ARG A O 1
ATOM 1312 N N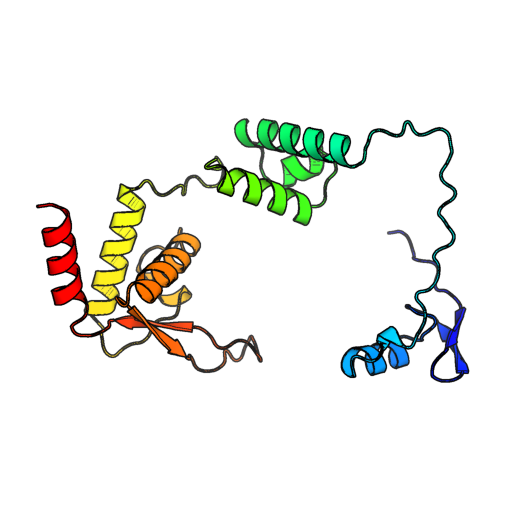 . LEU A 1 165 ? -7.528 3.505 15.016 1.00 90.50 165 LEU A N 1
ATOM 1313 C CA . LEU A 1 165 ? -8.423 3.111 16.104 1.00 90.50 165 LEU A CA 1
ATOM 1314 C C . LEU A 1 165 ? -7.788 2.030 16.987 1.00 90.50 165 LEU A C 1
ATOM 1316 O O . LEU A 1 165 ? -7.965 2.061 18.200 1.00 90.50 165 LEU A O 1
ATOM 1320 N N . ALA A 1 166 ? -7.024 1.104 16.395 1.00 89.81 166 ALA A N 1
ATOM 1321 C CA . ALA A 1 166 ? -6.300 0.087 17.149 1.00 89.81 166 ALA A CA 1
ATOM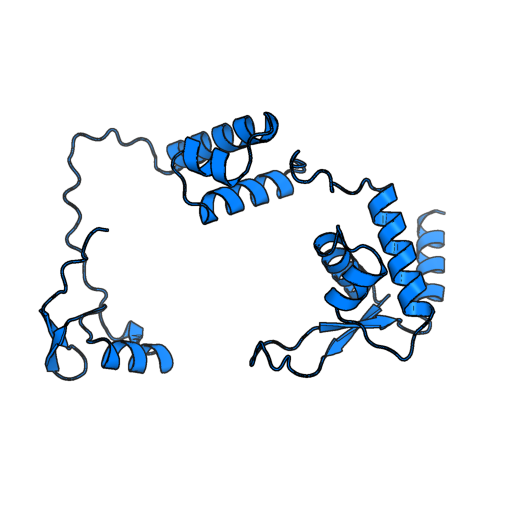 1322 C C . ALA A 1 166 ? -5.173 0.695 17.988 1.00 89.81 166 ALA A C 1
ATOM 1324 O O . ALA A 1 166 ? -5.028 0.364 19.160 1.00 89.81 166 ALA A O 1
ATOM 1325 N N . SER A 1 167 ? -4.402 1.623 17.414 1.00 84.44 167 SER A N 1
ATOM 1326 C CA . SER A 1 167 ? -3.379 2.368 18.157 1.00 84.44 167 SER A CA 1
ATOM 1327 C C . SER A 1 167 ? -3.964 3.230 19.281 1.00 84.44 167 SER A C 1
ATOM 1329 O O . SER A 1 167 ? -3.290 3.428 20.283 1.00 84.44 167 SER A O 1
ATOM 1331 N N . ALA A 1 168 ? -5.203 3.706 19.132 1.00 84.38 168 ALA A N 1
ATOM 1332 C CA . ALA A 1 168 ? -5.936 4.446 20.160 1.00 84.38 168 ALA A CA 1
ATOM 1333 C C . ALA A 1 168 ? -6.632 3.543 21.202 1.00 84.38 168 ALA A C 1
ATOM 1335 O O . ALA A 1 168 ? -7.311 4.051 22.087 1.00 84.38 168 ALA A O 1
ATOM 1336 N N . GLY A 1 169 ? -6.526 2.213 21.088 1.00 87.69 169 GLY A N 1
ATOM 1337 C CA . GLY A 1 169 ? -7.168 1.271 22.015 1.00 87.69 169 GLY A CA 1
ATOM 1338 C C . GLY A 1 169 ? -8.693 1.163 21.877 1.00 87.69 169 GLY A C 1
ATOM 1339 O O . GLY A 1 169 ? -9.336 0.510 22.691 1.00 87.69 169 GLY A O 1
ATOM 1340 N N . LEU A 1 170 ? -9.285 1.764 20.841 1.00 87.31 170 LEU A N 1
ATOM 1341 C CA . LEU A 1 170 ? -10.735 1.737 20.603 1.00 87.31 170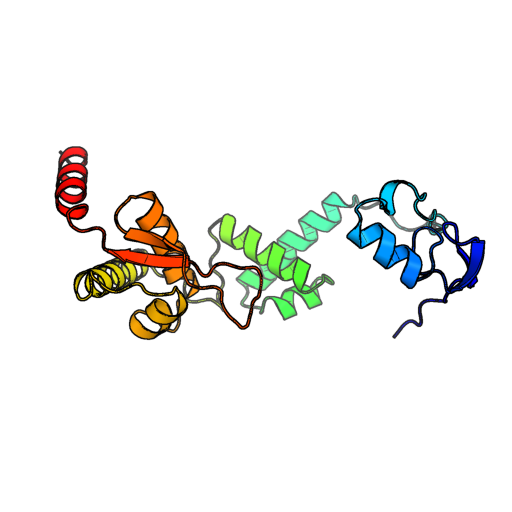 LEU A CA 1
ATOM 1342 C C . LEU A 1 170 ? -11.204 0.432 19.950 1.00 87.31 170 LEU A C 1
ATOM 1344 O O . LEU A 1 170 ? -12.373 0.058 20.054 1.00 87.31 170 LEU A O 1
ATOM 1348 N N . VAL A 1 171 ? -10.299 -0.251 19.249 1.00 90.62 171 VAL A N 1
ATOM 1349 C CA . VAL A 1 171 ? -10.535 -1.570 18.654 1.00 90.62 171 VAL A CA 1
ATOM 1350 C C . VAL A 1 171 ? -9.347 -2.474 18.946 1.00 90.62 171 VAL A C 1
ATOM 1352 O O . VAL A 1 171 ? -8.200 -2.035 18.952 1.00 90.62 171 VAL A O 1
ATOM 1355 N N . GLU A 1 172 ? -9.604 -3.757 19.151 1.00 90.81 172 GLU A N 1
ATOM 1356 C CA . GLU A 1 172 ? -8.554 -4.744 19.379 1.00 90.81 172 GLU A CA 1
ATOM 1357 C C . GLU A 1 172 ? -8.222 -5.470 18.078 1.00 90.81 172 GLU A C 1
ATOM 1359 O O . GLU A 1 172 ? -9.118 -5.842 17.311 1.00 90.81 172 GLU A O 1
ATOM 1364 N N . VAL A 1 173 ? -6.929 -5.703 17.843 1.00 90.31 173 VAL A N 1
ATOM 1365 C CA . VAL A 1 173 ? -6.460 -6.553 16.748 1.00 90.31 173 VAL A CA 1
ATOM 1366 C C . VAL A 1 173 ? -6.396 -7.993 17.239 1.00 90.31 173 VAL A C 1
ATOM 1368 O O . VAL A 1 173 ? -5.553 -8.342 18.058 1.00 90.31 173 VAL A O 1
ATOM 1371 N N . VAL A 1 174 ? -7.262 -8.836 16.692 1.00 87.12 174 VAL A N 1
ATOM 1372 C CA . VAL A 1 174 ? -7.292 -10.273 16.959 1.00 87.12 174 VAL A CA 1
ATOM 1373 C C . VAL A 1 174 ? -6.569 -10.994 15.829 1.00 87.12 174 VAL A C 1
ATOM 1375 O O . VAL A 1 174 ? -6.826 -10.748 14.643 1.00 87.12 174 VAL A O 1
ATOM 1378 N N . ASP A 1 175 ? -5.674 -11.911 16.186 1.00 80.31 175 ASP A N 1
ATOM 1379 C CA . ASP A 1 175 ? -5.032 -12.788 15.215 1.00 80.31 175 ASP A CA 1
ATOM 1380 C C . ASP A 1 175 ? -6.084 -13.684 14.548 1.00 80.31 175 ASP A C 1
ATOM 1382 O O . ASP A 1 175 ? -6.708 -14.544 15.171 1.00 80.31 175 ASP A O 1
ATOM 1386 N N . GLY A 1 176 ? -6.299 -13.479 13.250 1.00 67.56 176 GLY A N 1
ATOM 1387 C CA . GLY A 1 176 ? -7.167 -14.332 12.455 1.00 67.56 176 GLY A CA 1
ATOM 1388 C C . GLY A 1 176 ? -6.529 -15.690 12.175 1.00 67.56 176 GLY A C 1
ATOM 1389 O O . GLY A 1 176 ? -5.304 -15.837 12.111 1.00 67.56 176 GLY A O 1
ATOM 1390 N N . ARG A 1 177 ? -7.383 -16.697 11.936 1.00 62.44 177 ARG A N 1
ATOM 1391 C CA . ARG A 1 177 ? -6.952 -17.970 11.338 1.00 62.44 177 ARG A CA 1
ATOM 1392 C C . ARG A 1 177 ? -6.163 -17.687 10.054 1.00 62.44 177 ARG A C 1
ATOM 1394 O O . ARG A 1 177 ? -6.478 -16.742 9.332 1.00 62.44 177 ARG A O 1
ATOM 1401 N N . ARG A 1 178 ? -5.138 -18.507 9.787 1.00 57.41 178 ARG A N 1
ATOM 1402 C CA . ARG A 1 178 ? -4.348 -18.426 8.549 1.00 57.41 178 ARG A CA 1
ATOM 1403 C C . ARG A 1 178 ? -5.290 -18.424 7.353 1.00 57.41 178 ARG A C 1
ATOM 1405 O O . ARG A 1 178 ? -6.142 -19.304 7.250 1.00 57.41 178 ARG A O 1
ATOM 1412 N N . ASP A 1 179 ? -5.108 -17.446 6.478 1.00 54.62 179 ASP A N 1
ATOM 1413 C CA . ASP A 1 179 ? -5.790 -17.423 5.196 1.00 54.62 179 ASP A CA 1
ATOM 1414 C C . ASP A 1 179 ? -5.299 -18.630 4.372 1.00 54.62 179 ASP A C 1
ATOM 1416 O O . ASP A 1 179 ? -4.089 -18.735 4.125 1.00 54.62 179 ASP A O 1
ATOM 1420 N N . PRO A 1 180 ? -6.180 -19.569 3.979 1.00 53.81 180 PRO A N 1
ATOM 1421 C CA . PRO A 1 180 ? -5.782 -20.726 3.185 1.00 53.81 180 PRO A CA 1
ATOM 1422 C C . PRO A 1 180 ? -5.203 -20.334 1.817 1.00 53.81 180 PRO A C 1
ATOM 1424 O O . PRO A 1 180 ? -4.432 -21.108 1.254 1.00 53.81 180 PRO A O 1
ATOM 1427 N N . GLN A 1 181 ? -5.509 -19.137 1.301 1.00 54.34 181 GLN A N 1
ATOM 1428 C CA . GLN A 1 181 ? -4.968 -18.639 0.032 1.00 54.34 181 GLN A CA 1
ATOM 1429 C C . GLN A 1 181 ? -3.601 -17.950 0.177 1.00 54.34 181 GLN A C 1
ATOM 1431 O O . GLN A 1 181 ? -2.912 -17.748 -0.819 1.00 54.34 181 GLN A O 1
ATOM 1436 N N . SER A 1 182 ? -3.180 -17.613 1.402 1.00 51.75 182 SER A N 1
ATOM 1437 C CA . SER A 1 182 ? -1.905 -16.935 1.683 1.00 51.75 182 SER A CA 1
ATOM 1438 C C . SER A 1 182 ? -1.156 -17.608 2.844 1.00 51.75 182 SER A C 1
ATOM 1440 O O . SER A 1 182 ? -1.054 -17.037 3.939 1.00 51.75 182 SER A O 1
ATOM 1442 N N . PRO A 1 183 ? -0.608 -18.824 2.639 1.00 46.81 183 PRO A N 1
ATOM 1443 C CA . PRO A 1 183 ? 0.095 -19.571 3.678 1.00 46.81 183 PRO A CA 1
ATOM 1444 C C . PRO A 1 183 ? 1.350 -18.812 4.134 1.00 46.81 183 PRO A C 1
ATOM 1446 O O . PRO A 1 183 ? 2.392 -18.839 3.489 1.00 46.81 183 PRO A O 1
ATOM 1449 N N . GLY A 1 184 ? 1.237 -18.106 5.260 1.00 50.94 184 GLY A N 1
ATOM 1450 C CA . GLY A 1 184 ? 2.327 -17.328 5.860 1.00 50.94 184 GLY A CA 1
ATOM 1451 C C . GLY A 1 184 ? 1.901 -15.969 6.414 1.00 50.94 184 GLY A C 1
ATOM 1452 O O . GLY A 1 184 ? 2.578 -15.442 7.293 1.00 50.94 184 GLY A O 1
ATOM 1453 N N . VAL A 1 185 ? 0.759 -15.427 5.979 1.00 53.81 185 VAL A N 1
ATOM 1454 C CA . VAL A 1 185 ? 0.248 -14.136 6.460 1.00 53.81 185 VAL A CA 1
ATOM 1455 C C . VAL A 1 185 ? -0.942 -14.382 7.387 1.00 53.81 185 VAL A C 1
ATOM 1457 O O . VAL A 1 185 ? -1.978 -14.893 6.966 1.00 53.81 185 VAL A O 1
ATOM 1460 N N . ARG A 1 186 ? -0.804 -14.043 8.676 1.00 58.22 186 ARG A N 1
ATOM 1461 C CA . ARG A 1 186 ? -1.956 -14.009 9.591 1.00 58.22 186 ARG A CA 1
ATOM 1462 C C . ARG A 1 186 ? -2.839 -12.827 9.195 1.00 58.22 186 ARG A C 1
ATOM 1464 O O . ARG A 1 186 ? -2.375 -11.686 9.178 1.00 58.22 186 ARG A O 1
ATOM 1471 N N . ALA A 1 187 ? -4.095 -13.098 8.851 1.00 69.00 187 ALA A N 1
ATOM 1472 C CA . ALA A 1 187 ? -5.056 -12.046 8.558 1.00 69.00 187 ALA A CA 1
ATOM 1473 C C . ALA A 1 187 ? -5.408 -11.319 9.863 1.00 69.00 187 ALA A C 1
ATOM 1475 O O . ALA A 1 187 ? -5.868 -11.944 10.817 1.00 69.00 187 ALA A O 1
ATOM 1476 N N . ARG A 1 188 ? -5.187 -10.002 9.921 1.00 81.50 188 ARG A N 1
ATOM 1477 C CA . ARG A 1 188 ? -5.602 -9.188 11.072 1.00 81.50 188 ARG A CA 1
ATOM 1478 C C . ARG A 1 188 ? -7.121 -9.068 11.082 1.00 81.50 188 ARG A C 1
ATOM 1480 O O . ARG A 1 188 ? -7.706 -8.685 10.064 1.00 81.50 188 ARG A O 1
ATOM 1487 N N . ARG A 1 189 ? -7.745 -9.371 12.218 1.00 86.38 189 ARG A N 1
ATOM 1488 C CA . ARG A 1 189 ? -9.170 -9.126 12.455 1.00 86.38 189 ARG A CA 1
ATOM 1489 C C . ARG A 1 189 ? -9.332 -8.067 13.533 1.00 86.38 189 ARG A C 1
ATOM 1491 O O . ARG A 1 189 ? -8.438 -7.876 14.348 1.00 86.38 189 ARG A O 1
ATOM 1498 N N . TYR A 1 190 ? -10.464 -7.383 13.514 1.00 87.25 190 TYR A N 1
ATOM 1499 C CA . TYR A 1 190 ? -10.756 -6.271 14.407 1.00 87.25 190 TYR A CA 1
ATOM 1500 C C . TYR A 1 190 ? -12.067 -6.532 15.142 1.00 87.25 190 TYR A C 1
ATOM 1502 O O . TYR A 1 190 ? -13.027 -7.010 14.530 1.00 87.25 190 TYR A O 1
ATOM 1510 N N . ARG A 1 191 ? -12.099 -6.226 16.440 1.00 86.88 191 ARG A N 1
ATOM 1511 C CA . ARG A 1 191 ? -13.307 -6.256 17.279 1.00 86.88 191 ARG A CA 1
ATOM 1512 C C . ARG A 1 191 ? -13.377 -5.012 18.165 1.00 86.88 191 ARG A C 1
ATOM 1514 O O . ARG A 1 191 ? -12.347 -4.383 18.407 1.00 86.88 191 ARG A O 1
ATOM 1521 N N . SER A 1 192 ? -14.575 -4.663 18.633 1.00 86.62 192 SER A N 1
ATOM 1522 C CA . SER A 1 192 ? -14.746 -3.571 19.600 1.00 86.62 192 SER A CA 1
ATOM 1523 C C . SER A 1 192 ? -14.130 -3.950 20.952 1.00 86.62 192 SER A C 1
ATOM 1525 O O . SER A 1 192 ? -14.212 -5.111 21.362 1.00 86.62 192 SER A O 1
ATOM 1527 N N . VAL A 1 193 ? -13.516 -2.985 21.640 1.00 82.12 193 VAL A N 1
ATOM 1528 C CA . VAL A 1 193 ? -13.088 -3.140 23.037 1.00 82.12 193 VAL A CA 1
ATOM 1529 C C . VAL A 1 193 ? -14.232 -2.665 23.923 1.00 82.12 193 VAL A C 1
ATOM 1531 O O . VAL A 1 193 ? -14.551 -1.475 23.956 1.00 82.12 193 VAL A O 1
ATOM 1534 N N . ALA A 1 194 ? -14.870 -3.588 24.640 1.00 68.75 194 ALA A N 1
ATOM 1535 C CA . ALA A 1 194 ? -15.924 -3.235 25.585 1.00 68.75 194 ALA A CA 1
ATOM 1536 C C . ALA A 1 194 ? -15.365 -2.287 26.667 1.00 68.75 194 ALA A C 1
ATOM 1538 O O . ALA A 1 194 ? -14.378 -2.613 27.319 1.00 68.75 194 ALA A O 1
ATOM 1539 N N . GLY A 1 195 ? -15.981 -1.111 26.837 1.00 60.12 195 GLY A N 1
ATOM 1540 C CA . GLY A 1 195 ? -15.620 -0.125 27.870 1.00 60.12 195 GLY A CA 1
ATOM 1541 C C . GLY A 1 195 ? -14.665 0.999 27.438 1.00 60.12 195 GLY A C 1
ATOM 1542 O O . GLY A 1 195 ? -14.760 2.091 27.984 1.00 60.12 195 GLY A O 1
ATOM 1543 N N . ALA A 1 196 ? -13.848 0.821 26.392 1.00 61.47 196 ALA A N 1
ATOM 1544 C CA . ALA A 1 196 ? -12.795 1.786 26.017 1.00 61.47 196 ALA A CA 1
ATOM 1545 C C . ALA A 1 196 ? -13.294 3.188 25.598 1.00 61.47 196 ALA A C 1
ATOM 1547 O O . ALA A 1 196 ? -12.520 4.141 25.520 1.00 61.47 196 ALA A O 1
ATOM 1548 N N . ARG A 1 197 ? -14.590 3.340 25.301 1.00 59.34 197 ARG A N 1
ATOM 1549 C CA . ARG A 1 197 ? -15.164 4.618 24.849 1.00 59.34 197 ARG A CA 1
ATOM 1550 C C . ARG A 1 197 ? -15.598 5.550 25.971 1.00 59.34 197 ARG A C 1
ATOM 1552 O O . ARG A 1 197 ? -15.630 6.754 25.733 1.00 59.34 197 ARG A O 1
ATOM 1559 N N . GLN A 1 198 ? -15.926 5.027 27.154 1.00 57.81 198 GLN A N 1
ATOM 1560 C CA . GLN A 1 198 ? -16.279 5.885 28.291 1.00 57.81 198 GLN A CA 1
ATOM 1561 C C . GLN A 1 198 ? -15.068 6.728 28.713 1.00 57.81 198 GLN A C 1
ATOM 1563 O O . GLN A 1 198 ? -15.207 7.931 28.921 1.00 57.81 198 GLN A O 1
ATOM 1568 N N . ASP A 1 199 ? -13.876 6.135 28.676 1.00 54.72 199 ASP A N 1
ATOM 1569 C CA . ASP A 1 199 ? -12.626 6.807 29.036 1.00 54.72 199 ASP A CA 1
ATOM 1570 C C . ASP A 1 199 ? -12.159 7.799 27.955 1.00 54.72 199 ASP A C 1
ATOM 1572 O O . ASP A 1 199 ? -11.708 8.907 28.257 1.00 54.72 199 ASP A O 1
ATOM 1576 N N . HIS A 1 200 ? -12.312 7.443 26.672 1.00 56.56 200 HIS A N 1
ATOM 1577 C CA . HIS A 1 200 ? -11.873 8.306 25.571 1.00 56.56 200 HIS A CA 1
ATOM 1578 C C . HIS A 1 200 ? -12.767 9.548 25.397 1.00 56.56 200 HIS A C 1
ATOM 1580 O O . HIS A 1 200 ? -12.252 10.630 25.116 1.00 56.56 200 HIS A O 1
ATOM 1586 N N . ALA A 1 201 ? -14.086 9.428 25.602 1.00 59.44 201 ALA A N 1
ATOM 1587 C CA . ALA A 1 201 ? -14.996 10.577 25.561 1.00 59.44 201 ALA A CA 1
ATOM 1588 C C . ALA A 1 201 ? -14.729 11.567 26.711 1.00 59.44 201 ALA A C 1
ATOM 1590 O O . ALA A 1 201 ? -14.805 12.778 26.511 1.00 59.44 201 ALA A O 1
ATOM 1591 N N . GLN A 1 202 ? -14.361 11.069 27.898 1.00 56.06 202 GLN A N 1
ATOM 1592 C CA . GLN A 1 202 ? -13.972 11.917 29.029 1.00 56.06 202 GLN A CA 1
ATOM 1593 C C . GLN A 1 202 ? -12.632 12.630 28.792 1.00 56.06 202 GLN A C 1
ATOM 1595 O O . GLN A 1 202 ? -12.493 13.798 29.149 1.00 56.06 202 GLN A O 1
ATOM 1600 N N . SER A 1 203 ? -11.671 11.971 28.136 1.00 56.69 203 SER A N 1
ATOM 1601 C CA . SER A 1 203 ? -10.386 12.591 27.784 1.00 56.69 203 SER A CA 1
ATOM 1602 C C . SER A 1 203 ? -10.500 13.674 26.705 1.00 56.69 203 SER A C 1
ATOM 1604 O O . SER A 1 203 ? -9.829 14.695 26.814 1.00 56.69 203 SER A O 1
ATOM 1606 N N . GLU A 1 204 ? -11.359 13.517 25.691 1.00 52.91 204 GLU A N 1
ATOM 1607 C CA . GLU A 1 204 ? -11.550 14.566 24.670 1.00 52.91 204 GLU A CA 1
ATOM 1608 C C . GLU A 1 204 ? -12.232 15.822 25.241 1.00 52.91 204 GLU A C 1
ATOM 1610 O O . GLU A 1 204 ? -11.868 16.938 24.873 1.00 52.91 204 GLU A O 1
ATOM 1615 N N . LEU A 1 205 ? -13.156 15.662 26.195 1.00 54.81 205 LEU A N 1
ATOM 1616 C CA . LEU A 1 205 ? -13.788 16.781 26.907 1.00 54.81 205 LEU A CA 1
ATOM 1617 C C . LEU A 1 205 ? -12.810 17.528 27.832 1.00 54.81 205 LEU A C 1
ATOM 1619 O O . LEU A 1 205 ? -12.889 18.751 27.943 1.00 54.81 205 LEU A O 1
ATOM 1623 N N . ALA A 1 206 ? -11.869 16.815 28.458 1.00 50.03 206 ALA A N 1
ATOM 1624 C CA . ALA A 1 206 ? -10.869 17.402 29.352 1.00 50.03 206 ALA A CA 1
ATOM 1625 C C . ALA A 1 206 ? -9.791 18.226 28.623 1.00 50.03 206 ALA A C 1
ATOM 1627 O O . ALA A 1 206 ? -9.180 19.093 29.234 1.00 50.03 206 ALA A O 1
ATOM 1628 N N . VAL A 1 207 ? -9.549 17.968 27.333 1.00 55.03 207 VAL A N 1
ATOM 1629 C CA . VAL A 1 207 ? -8.574 18.717 26.512 1.00 55.03 207 VAL A CA 1
ATOM 1630 C C . VAL A 1 207 ? -9.202 19.955 25.854 1.00 55.03 207 VAL A C 1
ATOM 1632 O O . VAL A 1 207 ? -8.489 20.869 25.449 1.00 55.03 207 VAL A O 1
ATOM 1635 N N . ALA A 1 208 ? -10.532 19.996 25.742 1.00 49.56 208 ALA A N 1
ATOM 1636 C CA . ALA A 1 208 ? -11.277 21.115 25.161 1.00 49.56 208 ALA A CA 1
ATOM 1637 C C . ALA A 1 208 ? -11.727 22.177 26.189 1.00 49.56 208 ALA A C 1
ATOM 1639 O O . ALA A 1 208 ? -12.343 23.166 25.789 1.00 49.56 208 ALA A O 1
ATOM 1640 N N . SER A 1 209 ? -11.447 21.961 27.481 1.00 47.16 209 SER A N 1
ATOM 1641 C CA . SER A 1 209 ? -11.743 22.876 28.598 1.00 47.16 209 SER A CA 1
ATOM 1642 C C . SER A 1 209 ? -10.477 23.585 29.068 1.00 47.16 209 SER A C 1
ATOM 1644 O O . SER A 1 209 ? -10.582 24.773 29.441 1.00 47.16 209 SER A O 1
#

Mean predicted aligned error: 17.96 Å

Solvent-accessible surface area (backbone atoms only — not comparable to full-atom values): 12299 Å² total; per-residue (Å²): 132,86,79,76,82,77,45,74,44,60,16,78,83,79,70,47,77,41,61,39,75,52,41,46,16,30,61,71,58,40,53,55,28,53,76,69,70,52,52,81,83,40,63,74,65,77,68,75,77,72,81,71,70,88,83,62,81,82,67,50,77,62,59,62,48,51,54,50,50,54,51,41,50,52,38,39,76,70,58,45,52,63,62,57,36,14,53,77,73,72,44,53,62,73,55,27,55,51,50,52,50,55,41,40,74,76,69,49,75,51,69,93,46,84,69,64,62,47,74,67,49,50,48,51,51,51,52,51,49,53,53,54,31,62,76,41,50,93,47,71,38,40,59,66,58,49,14,65,73,71,37,72,88,43,43,68,57,52,48,52,48,53,53,53,37,35,76,69,54,52,25,45,79,43,87,36,72,69,40,88,92,42,88,86,50,68,41,64,18,40,26,40,41,88,70,44,60,67,60,50,56,54,51,56,55,64,74,75,109

pLDDT: mean 78.67, std 16.51, range [37.09, 95.94]

Foldseek 3Di:
DDDDPFDWDAAPPPRDTGTDDWLSHDPVVCVVCVVVVNSVVRDTPPDPPPPPPPPDPCPDPVNLVVVLLVQLVVCQVVQHDQCRSCVVSVHDSVVSVVSVVVCVVVVDDGPVPPPPQDPVSLVQLLVQLLVVLVVPQVDWAFLCRSCVPRPVSPSVSSVVSQVVCCVLVQKPWDFADDDPVDVPDGGTIIHGDPPSVVVVVVVVVVVVD